Protein AF-A0AAW9ADD5-F1 (afdb_monomer_lite)

Foldseek 3Di:
DDDDDDPPPVVVVVVVVVVVVVVVVVVVVVVVVVVVVVVVVVLVVQQVLLVVLLVVVVVLVLVCLLPDFPDQDCPDPRPCSPFDAAAQDWDADPQSFIKGKHQQLLFQELALLGDLLLQLLLVCVQVVDSVLSVVLSVQSNVVQVQDPPPPPDDRRGHQDPALVSQLVSCVVSVGDSVLSVSYDSDDDQAHANLRHHLSSLCSNADNQLSVQQVVCVVVVNRDLVVNCVSGVDHDDRHYDHGGQQWIWMKTWDGGPNHIDIFTFTKHAQSPDPPDRIDTPGHRD

Radius of gyration: 30.26 Å; chains: 1; bounding box: 108×46×77 Å

pLDDT: mean 87.61, std 13.2, range [36.88, 97.69]

Secondary structure (DSSP, 8-state):
---------HHHHHHHHHHHHHHHHHHHHHHHHHHHHHHHHHHHHHHHHHHHHHHHHHHHHHHHHHHS-SS--TT-SSHHHHH--SBS--EEETTTEEEEEEEGGGSEE-GGG--HHHHHHHHHHHHS-HHHHHHHHHHHHHHTT----TT-S-------SSHHHHHHHHHHTT--GGGGGGEESS--SSB-GGG--HHHHHHHS-HHHHHHHHHHHHTT---HHHHHHHH----BTTB-SS--SEEEEEEEEEETTEEEEEEEEEEE-TT-SS-SEEE-----

Sequence (284 aa):
MNFFYTKQSGVALLQVLLMSAVISVLALQMSYSAKDKVSIAQVIQDKVMAEVAIRTMESELLFALSTARWAKDEQHENKLAQIWNFYGSPFEYEDIGTITIQDNSGLISVFNGGDRSTVERAFERLLGSKHQARVARNALIDTQGFQSSTNGAGISGQFFQSRQEMLRALKELGIPSSKAEVFTRIPYSAYLPLQAPDESLKLWLPERQAKAVIESRQNGELTPQQFTQLTGLRKSDYMLFYPSGRFIITLKKQIGDARVQRKMFINVSPTNKSQPIWSFGVEG

Structure (mmCIF, N/CA/C/O backbone):
data_AF-A0AAW9ADD5-F1
#
_entry.id   AF-A0AAW9ADD5-F1
#
loop_
_atom_site.group_PDB
_atom_site.id
_atom_site.type_symbol
_atom_site.label_atom_id
_atom_site.label_alt_id
_atom_site.label_comp_id
_atom_site.label_asym_id
_atom_site.label_entity_id
_atom_site.label_seq_id
_atom_site.pdbx_PDB_ins_code
_atom_site.Cartn_x
_atom_site.Cartn_y
_atom_site.Cartn_z
_atom_site.occupancy
_atom_site.B_iso_or_equiv
_atom_site.auth_seq_id
_atom_site.auth_comp_id
_atom_site.auth_asym_id
_atom_site.auth_atom_id
_atom_site.pdbx_PDB_model_num
ATOM 1 N N . MET A 1 1 ? -86.020 16.236 50.149 1.00 37.22 1 MET A N 1
ATOM 2 C CA . MET A 1 1 ? -85.686 16.634 48.764 1.00 37.22 1 MET A CA 1
ATOM 3 C C . MET A 1 1 ? -84.502 15.768 48.350 1.00 37.22 1 MET A C 1
ATOM 5 O O . MET A 1 1 ? -83.398 16.005 48.816 1.00 37.22 1 MET A O 1
ATOM 9 N N . ASN A 1 2 ? -84.767 14.656 47.658 1.00 36.88 2 ASN A N 1
ATOM 10 C CA . ASN A 1 2 ? -83.770 13.612 47.399 1.00 36.88 2 ASN A CA 1
ATOM 11 C C . ASN A 1 2 ? -82.922 13.975 46.175 1.00 36.88 2 ASN A C 1
ATOM 13 O O . ASN A 1 2 ? -83.456 14.148 45.082 1.00 36.88 2 ASN A O 1
ATOM 17 N N . PHE A 1 3 ? -81.607 14.076 46.373 1.00 45.09 3 PHE A N 1
ATOM 18 C CA . PHE A 1 3 ? -80.619 14.195 45.305 1.00 45.09 3 PHE A CA 1
ATOM 19 C C . PHE A 1 3 ? -80.455 12.833 44.619 1.00 45.09 3 PHE A C 1
ATOM 21 O O . PHE A 1 3 ? -79.994 11.868 45.230 1.00 45.09 3 PHE A O 1
ATOM 28 N N . PHE A 1 4 ? -80.833 12.749 43.345 1.00 45.22 4 PHE A N 1
ATOM 29 C CA . PHE A 1 4 ? -80.561 11.584 42.510 1.00 45.22 4 PHE A CA 1
ATOM 30 C C . PHE A 1 4 ? -79.070 11.560 42.139 1.00 45.22 4 PHE A C 1
ATOM 32 O O . PHE A 1 4 ? -78.610 12.361 41.332 1.00 45.22 4 PHE A O 1
ATOM 39 N N . TYR A 1 5 ? -78.311 10.631 42.723 1.00 55.06 5 TYR A N 1
ATOM 40 C CA . TYR A 1 5 ? -76.960 10.292 42.270 1.00 55.06 5 TYR A CA 1
ATOM 41 C C . TYR A 1 5 ? -77.051 9.317 41.089 1.00 55.06 5 TYR A C 1
ATOM 43 O O . TYR A 1 5 ? -77.270 8.118 41.264 1.00 55.06 5 TYR A O 1
ATOM 51 N N . THR A 1 6 ? -76.860 9.813 39.869 1.00 55.53 6 THR A N 1
ATOM 52 C CA . THR A 1 6 ? -76.638 8.965 38.692 1.00 55.53 6 THR A CA 1
ATOM 53 C C . THR A 1 6 ? -75.218 8.396 38.736 1.00 55.53 6 THR A C 1
ATOM 55 O O . THR A 1 6 ? -74.246 9.121 38.528 1.00 55.53 6 THR A O 1
ATOM 58 N N . LYS A 1 7 ? -75.074 7.091 39.006 1.00 56.09 7 LYS A N 1
ATOM 59 C CA . LYS A 1 7 ? -73.793 6.366 38.909 1.00 56.09 7 LYS A CA 1
ATOM 60 C C . LYS A 1 7 ? -73.334 6.289 37.447 1.00 56.09 7 LYS A C 1
ATOM 62 O O . LYS A 1 7 ? -73.706 5.377 36.713 1.00 56.09 7 LYS A O 1
ATOM 67 N N . GLN A 1 8 ? -72.477 7.216 37.033 1.00 57.72 8 GLN A N 1
ATOM 68 C CA . GLN A 1 8 ? -71.811 7.211 35.729 1.00 57.72 8 GLN A CA 1
ATOM 69 C C . GLN A 1 8 ? -70.626 6.218 35.752 1.00 57.72 8 GLN A C 1
ATOM 71 O O . GLN A 1 8 ? -69.501 6.580 36.073 1.00 57.72 8 GLN A O 1
ATOM 76 N N . SER A 1 9 ? -70.872 4.930 35.489 1.00 56.75 9 SER A N 1
ATOM 77 C CA . SER A 1 9 ? -69.852 3.862 35.637 1.00 56.75 9 SER A CA 1
ATOM 78 C C . SER A 1 9 ? -69.218 3.394 34.316 1.00 56.75 9 SER A C 1
ATOM 80 O O . SER A 1 9 ? -68.120 2.848 34.333 1.00 56.75 9 SER A O 1
ATOM 82 N N . GLY A 1 10 ? -69.853 3.647 33.163 1.00 59.62 10 GLY A N 1
ATOM 83 C CA . GLY A 1 10 ? -69.348 3.208 31.849 1.00 59.62 10 GLY A CA 1
ATOM 84 C C . GLY A 1 10 ? -68.294 4.130 31.219 1.00 59.62 10 GLY A C 1
ATOM 85 O O . GLY A 1 10 ? -67.312 3.653 30.657 1.00 59.62 10 GLY A O 1
ATOM 86 N N . VAL A 1 11 ? -68.455 5.453 31.354 1.00 74.25 11 VAL A N 1
ATOM 87 C CA . VAL A 1 11 ? -67.517 6.446 30.786 1.00 74.25 11 VAL A CA 1
ATOM 88 C C . VAL A 1 11 ? -66.198 6.471 31.562 1.00 74.25 11 VAL A C 1
ATOM 90 O O . VAL A 1 11 ? -65.131 6.534 30.959 1.00 74.25 11 VAL A O 1
ATOM 93 N N . ALA A 1 12 ? -66.258 6.334 32.891 1.00 78.25 12 ALA A N 1
ATOM 94 C CA . ALA A 1 12 ? -65.075 6.297 33.746 1.00 78.25 12 ALA A CA 1
ATOM 95 C C . ALA A 1 12 ? -64.174 5.085 33.447 1.00 78.25 12 ALA A C 1
ATOM 97 O O . ALA A 1 12 ? -62.956 5.231 33.405 1.00 78.25 12 ALA A O 1
ATOM 98 N N . LEU A 1 13 ? -64.752 3.907 33.175 1.00 80.81 13 LEU A N 1
ATOM 99 C CA . LEU A 1 13 ? -63.985 2.711 32.812 1.00 80.81 13 LEU A CA 1
ATOM 100 C C . LEU A 1 13 ? -63.235 2.902 31.488 1.00 80.81 13 LEU A C 1
ATOM 102 O O . LEU A 1 13 ? -62.043 2.613 31.403 1.00 80.81 13 LEU A O 1
ATOM 106 N N . LEU A 1 14 ? -63.920 3.432 30.471 1.00 81.38 14 LEU A N 1
ATOM 107 C CA . LEU A 1 14 ? -63.315 3.701 29.168 1.00 81.38 14 LEU A CA 1
ATOM 108 C C . LEU A 1 14 ? -62.215 4.766 29.273 1.00 81.38 14 LEU A C 1
ATOM 110 O O . LEU A 1 14 ? -61.152 4.616 28.677 1.00 81.38 14 LEU A O 1
ATOM 114 N N . GLN A 1 15 ? -62.427 5.796 30.092 1.00 83.38 15 GLN A N 1
ATOM 115 C CA . GLN A 1 15 ? -61.441 6.841 30.348 1.00 83.38 15 GLN A CA 1
ATOM 116 C C . GLN A 1 15 ? -60.208 6.317 31.097 1.00 83.38 15 GLN A C 1
ATOM 118 O O . GLN A 1 15 ? -59.090 6.663 30.727 1.00 83.38 15 GLN A O 1
ATOM 123 N N . VAL A 1 16 ? -60.378 5.455 32.103 1.00 90.12 16 VAL A N 1
ATOM 124 C CA . VAL A 1 16 ? -59.254 4.815 32.811 1.00 90.12 16 VAL A CA 1
ATOM 125 C C . VAL A 1 16 ? -58.464 3.906 31.871 1.00 90.12 16 VAL A C 1
ATOM 127 O O . VAL A 1 16 ? -57.236 3.923 31.896 1.00 90.12 16 VAL A O 1
ATOM 130 N N . LEU A 1 17 ? -59.145 3.161 30.998 1.00 90.19 17 LEU A N 1
ATOM 131 C CA . LEU A 1 17 ? -58.493 2.295 30.016 1.00 90.19 17 LEU A CA 1
ATOM 132 C C . LEU A 1 17 ? -57.696 3.107 28.985 1.00 90.19 17 LEU A C 1
ATOM 134 O O . LEU A 1 17 ? -56.565 2.754 28.660 1.00 90.19 17 LEU A O 1
ATOM 138 N N . LEU A 1 18 ? -58.246 4.237 28.534 1.00 90.62 18 LEU A N 1
ATOM 139 C CA . LEU A 1 18 ? -57.575 5.160 27.619 1.00 90.62 18 LEU A CA 1
ATOM 140 C C . LEU A 1 18 ? -56.366 5.831 28.296 1.00 90.62 18 LEU A C 1
ATOM 142 O O . LEU A 1 18 ? -55.285 5.866 27.715 1.00 90.62 18 LEU A O 1
ATOM 146 N N . MET A 1 19 ? -56.499 6.264 29.555 1.00 92.12 19 MET A N 1
ATOM 147 C CA . MET A 1 19 ? -55.376 6.788 30.345 1.00 92.12 19 MET A CA 1
ATOM 148 C C . MET A 1 19 ? -54.282 5.734 30.544 1.00 92.12 19 MET A C 1
ATOM 150 O O . MET A 1 19 ? -53.109 6.035 30.343 1.00 92.12 19 MET A O 1
ATOM 154 N N . SER A 1 20 ? -54.646 4.487 30.860 1.00 93.06 20 SER A N 1
ATOM 155 C CA . SER A 1 20 ? -53.689 3.381 30.971 1.00 93.06 20 SER A CA 1
ATOM 156 C C . SER A 1 20 ? -52.974 3.126 29.647 1.00 93.06 20 SER A C 1
ATOM 158 O O . SER A 1 20 ? -51.758 2.975 29.644 1.00 93.06 20 SER A O 1
ATOM 160 N N . ALA A 1 21 ? -53.698 3.117 28.524 1.00 93.12 21 ALA A N 1
ATOM 161 C CA . ALA A 1 21 ? -53.107 2.923 27.204 1.00 93.12 21 ALA A CA 1
ATOM 162 C C . ALA A 1 21 ? -52.108 4.040 26.861 1.00 93.12 21 ALA A C 1
ATOM 164 O O . ALA A 1 21 ? -50.996 3.756 26.419 1.00 93.12 21 ALA A O 1
ATOM 165 N N . VAL A 1 22 ? -52.460 5.302 27.129 1.00 93.94 22 VAL A N 1
ATOM 166 C CA . VAL A 1 22 ? -51.565 6.452 26.919 1.00 93.94 22 VAL A CA 1
ATOM 167 C C . VAL A 1 22 ? -50.320 6.349 27.802 1.00 93.94 22 VAL A C 1
ATOM 169 O O . VAL A 1 22 ? -49.208 6.505 27.302 1.00 93.94 22 VAL A O 1
ATOM 172 N N . ILE A 1 23 ? -50.477 6.028 29.090 1.00 93.56 23 ILE A N 1
ATOM 173 C CA . ILE A 1 23 ? -49.348 5.849 30.015 1.00 93.56 23 ILE A CA 1
ATOM 174 C C . ILE A 1 23 ? -48.444 4.701 29.550 1.00 93.56 23 ILE A C 1
ATOM 176 O O . ILE A 1 23 ? -47.225 4.852 29.556 1.00 93.56 23 ILE A O 1
ATOM 180 N N . SER A 1 24 ? -49.009 3.578 29.097 1.00 94.19 24 SER A N 1
ATOM 181 C CA . SER A 1 24 ? -48.238 2.451 28.561 1.00 94.19 24 SER A CA 1
ATOM 182 C C . SER A 1 24 ? -47.446 2.829 27.309 1.00 94.19 24 SER A C 1
ATOM 184 O O . SER A 1 24 ? -46.272 2.477 27.209 1.00 94.19 24 SER A O 1
ATOM 186 N N . VAL A 1 25 ? -48.042 3.576 26.373 1.00 94.38 25 VAL A N 1
ATOM 187 C CA . VAL A 1 25 ? -47.339 4.058 25.171 1.00 94.38 25 VAL A CA 1
ATOM 188 C C . VAL A 1 25 ? -46.204 5.013 25.547 1.00 94.38 25 VAL A C 1
ATOM 190 O O . VAL A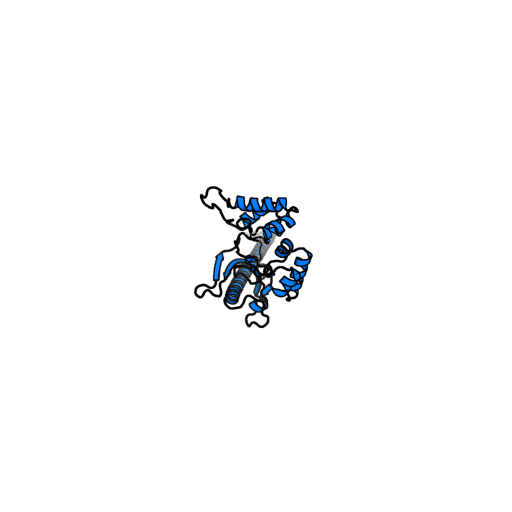 1 25 ? -45.095 4.867 25.035 1.00 94.38 25 VAL A O 1
ATOM 193 N N . LEU A 1 26 ? -46.435 5.936 26.486 1.00 93.94 26 LEU A N 1
ATOM 194 C CA . LEU A 1 26 ? -45.393 6.839 26.985 1.00 93.94 26 LEU A CA 1
ATOM 195 C C . LEU A 1 26 ? -44.262 6.073 27.685 1.00 93.94 26 LEU A C 1
ATOM 197 O O . LEU A 1 26 ? -43.090 6.345 27.430 1.00 93.94 26 LEU A O 1
ATOM 201 N N . ALA A 1 27 ? -44.591 5.079 28.512 1.00 93.19 27 ALA A N 1
ATOM 202 C CA . ALA A 1 27 ? -43.606 4.235 29.186 1.00 93.19 27 ALA A CA 1
ATOM 203 C C . ALA A 1 27 ? -42.759 3.427 28.186 1.00 93.19 27 ALA A C 1
ATOM 205 O O . ALA A 1 27 ? -41.536 3.330 28.341 1.00 93.19 27 ALA A O 1
ATOM 206 N N . LEU A 1 28 ? -43.378 2.896 27.125 1.00 93.31 28 LEU A N 1
ATOM 207 C CA . LEU A 1 28 ? -42.665 2.236 26.031 1.00 93.31 28 LEU A CA 1
ATOM 208 C C . LEU A 1 28 ? -41.736 3.216 25.314 1.00 93.31 28 LEU A C 1
ATOM 210 O O . LEU A 1 28 ? -40.554 2.919 25.158 1.00 93.31 28 LEU A O 1
ATOM 214 N N . GLN A 1 29 ? -42.226 4.399 24.938 1.00 92.38 29 GLN A N 1
ATOM 215 C CA . GLN A 1 29 ? -41.417 5.419 24.268 1.00 92.38 29 GLN A CA 1
ATOM 216 C C . GLN A 1 29 ? -40.211 5.848 25.119 1.00 92.38 29 GLN A C 1
ATOM 218 O O . GLN A 1 29 ? -39.100 5.953 24.600 1.00 92.38 29 GLN A O 1
ATOM 223 N N . MET A 1 30 ? -40.399 6.046 26.427 1.00 90.44 30 MET A N 1
ATOM 224 C CA . MET A 1 30 ? -39.303 6.332 27.359 1.00 90.44 30 MET A CA 1
ATOM 225 C C . MET A 1 30 ? -38.291 5.182 27.419 1.00 90.44 30 MET A C 1
ATOM 227 O O . MET A 1 30 ? -37.086 5.432 27.386 1.00 90.44 30 MET A O 1
ATOM 231 N N . SER A 1 31 ? -38.761 3.932 27.444 1.00 91.62 31 SER A N 1
ATOM 232 C CA . SER A 1 31 ? -37.897 2.743 27.450 1.00 91.62 31 SER A CA 1
ATOM 233 C C . SER A 1 31 ? -37.071 2.621 26.168 1.00 91.62 31 SER A C 1
ATOM 235 O O . SER A 1 31 ? -35.880 2.318 26.233 1.00 91.62 31 SER A O 1
ATOM 237 N N . TYR A 1 32 ? -37.676 2.890 25.007 1.00 91.31 32 TYR A N 1
ATOM 238 C CA . TYR A 1 32 ? -36.966 2.937 23.727 1.00 91.31 32 TYR A CA 1
ATOM 239 C C . TYR A 1 32 ? -35.935 4.068 23.708 1.00 91.31 32 TYR A C 1
ATOM 241 O O . TYR A 1 32 ? -34.763 3.815 23.453 1.00 91.31 32 TYR A O 1
ATOM 249 N N . SER A 1 33 ? -36.328 5.284 24.097 1.00 91.00 33 SER A N 1
ATOM 250 C CA . SER A 1 33 ? -35.418 6.435 24.153 1.00 91.00 33 SER A CA 1
ATOM 251 C C . SER A 1 33 ? -34.224 6.200 25.088 1.00 91.00 33 SER A C 1
ATOM 253 O O . SER A 1 33 ? -33.103 6.595 24.774 1.00 91.00 33 SER A O 1
ATOM 255 N N . ALA A 1 34 ? -34.434 5.537 26.230 1.00 89.31 34 ALA A N 1
ATOM 256 C CA . ALA A 1 34 ? -33.358 5.176 27.146 1.00 89.31 34 ALA A CA 1
ATOM 257 C C . ALA A 1 34 ? -32.383 4.168 26.518 1.00 89.31 34 ALA A C 1
ATOM 259 O O . ALA A 1 34 ? -31.172 4.369 26.593 1.00 89.31 34 ALA A O 1
ATOM 260 N N . LYS A 1 35 ? -32.897 3.122 25.855 1.00 91.88 35 LYS A N 1
ATOM 261 C CA . LYS A 1 35 ? -32.071 2.137 25.139 1.00 91.88 35 LYS A CA 1
ATOM 262 C C . LYS A 1 35 ? -31.257 2.782 24.019 1.00 91.88 35 LYS A C 1
ATOM 264 O O . LYS A 1 35 ? -30.060 2.526 23.932 1.00 91.88 35 LYS A O 1
ATOM 269 N N . ASP A 1 36 ? -31.869 3.663 23.233 1.00 91.44 36 ASP A N 1
ATOM 270 C CA . ASP A 1 36 ? -31.186 4.379 22.152 1.00 91.44 36 ASP A CA 1
ATOM 271 C C . ASP A 1 36 ? -30.058 5.260 22.694 1.00 91.44 36 ASP A C 1
ATOM 273 O O . ASP A 1 36 ? -28.940 5.228 22.184 1.00 91.44 36 ASP A O 1
ATOM 277 N N . LYS A 1 37 ? -30.309 6.005 23.779 1.00 91.12 37 LYS A N 1
ATOM 278 C CA . LYS A 1 37 ? -29.278 6.832 24.426 1.00 91.12 37 LYS A CA 1
ATOM 279 C C . LYS A 1 37 ? -28.108 5.995 24.942 1.00 91.12 37 LYS A C 1
ATOM 281 O O . LYS A 1 37 ? -26.963 6.402 24.765 1.00 91.12 37 LYS A O 1
ATOM 286 N N . VAL A 1 38 ? -28.381 4.836 25.544 1.00 93.19 38 VAL A N 1
ATOM 287 C CA . VAL A 1 38 ? -27.336 3.899 25.992 1.00 93.19 38 VAL A CA 1
ATOM 288 C C . VAL A 1 38 ? -26.548 3.358 24.799 1.00 93.19 38 VAL A C 1
ATOM 290 O O . VAL A 1 38 ? -25.322 3.349 24.837 1.00 93.19 38 VAL A O 1
ATOM 293 N N . SER A 1 39 ? -27.225 2.981 23.713 1.00 91.62 39 SER A N 1
ATOM 294 C CA . SER A 1 39 ? -26.570 2.505 22.492 1.00 91.62 39 SER A CA 1
ATOM 295 C C . SER A 1 39 ? -25.669 3.573 21.867 1.00 91.62 39 SER A C 1
ATOM 297 O O . SER A 1 39 ? -24.542 3.275 21.485 1.00 91.62 39 SER A O 1
ATOM 299 N N . ILE A 1 40 ? -26.134 4.822 21.778 1.00 91.50 40 ILE A N 1
ATOM 300 C CA . ILE A 1 40 ? -25.341 5.940 21.248 1.00 91.50 40 ILE A CA 1
ATOM 301 C C . ILE A 1 40 ? -24.116 6.189 22.133 1.00 91.50 40 ILE A C 1
ATOM 303 O O . ILE A 1 40 ? -23.011 6.349 21.617 1.00 91.50 40 ILE A O 1
ATOM 307 N N . ALA A 1 41 ? -24.292 6.189 23.458 1.00 92.75 41 ALA A N 1
ATOM 308 C CA . ALA A 1 41 ? -23.186 6.337 24.398 1.00 92.75 41 ALA A CA 1
ATOM 309 C C . ALA A 1 41 ? -22.145 5.216 24.235 1.00 92.75 41 ALA A C 1
ATOM 311 O O . ALA A 1 41 ? -20.951 5.509 24.215 1.00 92.75 41 ALA A O 1
ATOM 312 N N . GLN A 1 42 ? -22.582 3.968 24.034 1.00 93.69 42 GLN A N 1
ATOM 313 C CA . GLN A 1 42 ? -21.684 2.840 23.779 1.00 93.69 42 GLN A CA 1
ATOM 314 C C . GLN A 1 42 ? -20.895 3.021 22.478 1.00 93.69 42 GLN A C 1
ATOM 316 O O . GLN A 1 42 ? -19.680 2.877 22.483 1.00 93.69 42 GLN A O 1
ATOM 321 N N . VAL A 1 43 ? -21.548 3.421 21.382 1.00 94.38 43 VAL A N 1
ATOM 322 C CA . VAL A 1 43 ? -20.867 3.659 20.096 1.00 94.38 43 VAL A CA 1
ATOM 323 C C . VAL A 1 43 ? -19.831 4.782 20.204 1.00 94.38 43 VAL A C 1
ATOM 325 O O . VAL A 1 43 ? -18.745 4.683 19.631 1.00 94.38 43 VAL A O 1
ATOM 328 N N . ILE A 1 44 ? -20.138 5.853 20.944 1.00 94.69 44 ILE A N 1
ATOM 329 C CA . ILE A 1 44 ? -19.181 6.940 21.198 1.00 94.69 44 ILE A CA 1
ATOM 330 C C . ILE A 1 44 ? -17.997 6.419 22.017 1.00 94.69 44 ILE A C 1
ATOM 332 O O . ILE A 1 44 ? -16.852 6.695 21.658 1.00 94.69 44 ILE A O 1
ATOM 336 N N . GLN A 1 45 ? -18.260 5.648 23.074 1.00 96.12 45 GLN A N 1
ATOM 337 C CA . GLN A 1 45 ? -17.219 5.045 23.900 1.00 96.12 45 GLN A CA 1
ATOM 338 C C . GLN A 1 45 ? -16.311 4.130 23.067 1.00 96.12 45 GLN A C 1
ATOM 340 O O . GLN A 1 45 ? -15.092 4.286 23.100 1.00 96.12 45 GLN A O 1
ATOM 345 N N . ASP A 1 46 ? -16.891 3.234 22.269 1.00 96.00 46 ASP A N 1
ATOM 346 C CA . ASP A 1 46 ? -16.163 2.309 21.397 1.00 96.00 46 ASP A CA 1
ATOM 347 C C . ASP A 1 46 ? -15.292 3.059 20.383 1.00 96.00 46 ASP A C 1
ATOM 349 O O . ASP A 1 46 ? -14.125 2.715 20.177 1.00 96.00 46 ASP A O 1
ATOM 353 N N . LYS A 1 47 ? -15.823 4.136 19.790 1.00 95.62 47 LYS A N 1
ATOM 354 C CA . LYS A 1 47 ? -15.076 4.993 18.863 1.00 95.62 47 LYS A CA 1
ATOM 355 C C . LYS A 1 47 ? -13.887 5.666 19.545 1.00 95.62 47 LYS A C 1
ATOM 357 O O . LYS A 1 47 ? -12.786 5.626 18.999 1.00 95.62 47 LYS A O 1
ATOM 362 N N . VAL A 1 48 ? -14.086 6.264 20.721 1.00 96.25 48 VAL A N 1
ATOM 363 C CA . VAL A 1 48 ? -13.004 6.915 21.478 1.00 96.25 48 VAL A CA 1
ATOM 364 C C . VAL A 1 48 ? -11.926 5.896 21.844 1.00 96.25 48 VAL A C 1
ATOM 366 O O . VAL A 1 48 ? -10.742 6.157 21.642 1.00 96.25 48 VAL A O 1
ATOM 369 N N . MET A 1 49 ? -12.317 4.705 22.302 1.00 96.38 49 MET A N 1
ATOM 370 C CA . MET A 1 49 ? -11.376 3.627 22.614 1.00 96.38 49 MET A CA 1
ATOM 371 C C . MET A 1 49 ? -10.587 3.172 21.377 1.00 96.38 49 MET A C 1
ATOM 373 O O . MET A 1 49 ? -9.375 2.971 21.460 1.00 96.38 49 MET A O 1
ATOM 377 N N . ALA A 1 50 ? -11.237 3.059 20.215 1.00 95.88 50 ALA A N 1
ATOM 378 C CA . ALA A 1 50 ? -10.574 2.690 18.966 1.00 95.88 50 ALA A CA 1
ATOM 379 C C . ALA A 1 50 ? -9.605 3.785 18.477 1.00 95.88 50 ALA A C 1
ATOM 381 O O . ALA A 1 50 ? -8.527 3.473 17.969 1.00 95.88 50 ALA A O 1
ATOM 382 N N . GLU A 1 51 ? -9.943 5.065 18.664 1.00 95.69 51 GLU A N 1
ATOM 383 C CA . GLU A 1 51 ? -9.053 6.194 18.360 1.00 95.69 51 GLU A CA 1
ATOM 384 C C . GLU A 1 51 ? -7.826 6.233 19.279 1.00 95.69 51 GLU A C 1
ATOM 386 O O . GLU A 1 51 ? -6.711 6.457 18.799 1.00 95.69 51 GLU A O 1
ATOM 391 N N . VAL A 1 52 ? -8.005 5.981 20.580 1.00 95.88 52 VAL A N 1
ATOM 392 C CA . VAL A 1 52 ? -6.892 5.862 21.536 1.00 95.88 52 VAL A CA 1
ATOM 393 C C . VAL A 1 52 ? -5.972 4.713 21.128 1.00 95.88 52 VAL A C 1
ATOM 395 O O . VAL A 1 52 ? -4.768 4.923 21.011 1.00 95.88 52 VAL A O 1
ATOM 398 N N . ALA A 1 53 ? -6.529 3.540 20.809 1.00 95.69 53 ALA A N 1
ATOM 399 C CA . ALA A 1 53 ? -5.754 2.390 20.350 1.00 95.69 53 ALA A CA 1
ATOM 400 C C . ALA A 1 53 ? -4.928 2.707 19.091 1.00 95.69 53 ALA A C 1
ATOM 402 O O . ALA A 1 53 ? -3.747 2.376 19.032 1.00 95.69 53 ALA A O 1
ATOM 403 N N . ILE A 1 54 ? -5.498 3.412 18.107 1.00 95.69 54 ILE A N 1
ATOM 404 C CA . ILE A 1 54 ? -4.748 3.844 16.916 1.00 95.69 54 ILE A CA 1
ATOM 405 C C . ILE A 1 54 ? -3.616 4.805 17.263 1.00 95.69 54 ILE A C 1
ATOM 407 O O . ILE A 1 54 ? -2.532 4.672 16.698 1.00 95.69 54 ILE A O 1
ATOM 411 N N . ARG A 1 55 ? -3.830 5.759 18.176 1.00 95.31 55 ARG A N 1
ATOM 412 C CA . ARG A 1 55 ? -2.764 6.678 18.607 1.00 95.31 55 ARG A CA 1
ATOM 413 C C . ARG A 1 55 ? -1.636 5.939 19.323 1.00 95.31 55 ARG A C 1
ATOM 415 O O . ARG A 1 55 ? -0.472 6.274 19.104 1.00 95.31 55 ARG A O 1
ATOM 422 N N . THR A 1 56 ? -1.966 4.933 20.128 1.00 94.94 56 THR A N 1
ATOM 423 C CA . THR A 1 56 ? -0.979 4.053 20.763 1.00 94.94 56 THR A CA 1
ATOM 424 C C . THR A 1 56 ? -0.186 3.282 19.708 1.00 94.94 56 THR A C 1
ATOM 426 O O . THR A 1 56 ? 1.035 3.413 19.673 1.00 94.94 56 THR A O 1
ATOM 429 N N . MET A 1 57 ? -0.863 2.596 18.772 1.00 94.94 57 MET A N 1
ATOM 430 C CA . MET A 1 57 ? -0.200 1.885 17.664 1.00 94.94 57 MET A CA 1
ATOM 431 C C . MET A 1 57 ? 0.710 2.799 16.849 1.00 94.94 57 MET A C 1
ATOM 433 O O . MET A 1 57 ? 1.822 2.419 16.506 1.00 94.94 57 MET A O 1
ATOM 437 N N . GLU A 1 58 ? 0.248 4.007 16.529 1.00 94.81 58 GLU A N 1
ATOM 438 C CA . GLU A 1 58 ? 1.035 4.996 15.796 1.00 94.81 58 GLU A CA 1
ATOM 439 C C . GLU A 1 58 ? 2.303 5.375 16.555 1.00 94.81 58 GLU A C 1
ATOM 441 O O . GLU A 1 58 ? 3.387 5.357 15.982 1.00 94.81 58 GLU A O 1
ATOM 446 N N . SER A 1 59 ? 2.177 5.691 17.842 1.00 93.62 59 SER A N 1
ATOM 447 C CA . SER A 1 59 ? 3.301 6.139 18.667 1.00 93.62 59 SER A CA 1
ATOM 448 C C . SER A 1 59 ? 4.359 5.044 18.801 1.00 93.62 59 SER A C 1
ATOM 450 O O . SER A 1 59 ? 5.548 5.300 18.610 1.00 93.62 59 SER A O 1
ATOM 452 N N . GLU A 1 60 ? 3.925 3.810 19.053 1.00 93.75 60 GLU A N 1
ATOM 453 C CA . GLU A 1 60 ? 4.811 2.653 19.181 1.00 93.75 60 GLU A CA 1
ATOM 454 C C . GLU A 1 60 ? 5.461 2.276 17.849 1.00 93.75 60 GLU A C 1
ATOM 456 O O . GLU A 1 60 ? 6.664 2.011 17.803 1.00 93.75 60 GLU A O 1
ATOM 461 N N . LEU A 1 61 ? 4.711 2.338 16.745 1.00 94.69 61 LEU A N 1
ATOM 462 C CA . LEU A 1 61 ? 5.249 2.099 15.410 1.00 94.69 61 LEU A CA 1
ATOM 463 C C . LEU A 1 61 ? 6.292 3.141 15.013 1.00 94.69 61 LEU A C 1
ATOM 465 O O . LEU A 1 61 ? 7.357 2.784 14.516 1.00 94.69 61 LEU A O 1
ATOM 469 N N . LEU A 1 62 ? 6.015 4.424 15.236 1.00 92.25 62 LEU A N 1
ATOM 470 C CA . LEU A 1 62 ? 6.957 5.499 14.931 1.00 92.25 62 LEU A CA 1
ATOM 471 C C . LEU A 1 62 ? 8.229 5.396 15.784 1.00 92.25 62 LEU A C 1
ATOM 473 O O . LEU A 1 62 ? 9.334 5.602 15.272 1.00 92.25 62 LEU A O 1
ATOM 477 N N . PHE A 1 63 ? 8.090 5.019 17.056 1.00 90.69 63 PHE A N 1
ATOM 478 C CA . PHE A 1 63 ? 9.227 4.731 17.922 1.00 90.69 63 PHE A CA 1
ATOM 479 C C . PHE A 1 63 ? 10.048 3.544 17.399 1.00 90.69 63 PHE A C 1
ATOM 481 O O . PHE A 1 63 ? 11.262 3.672 17.228 1.00 90.69 63 PHE A O 1
ATOM 488 N N . ALA A 1 64 ? 9.401 2.423 17.067 1.00 92.00 64 ALA A N 1
ATOM 489 C CA . ALA A 1 64 ? 10.054 1.237 16.512 1.00 92.00 64 ALA A CA 1
ATOM 490 C C . ALA A 1 64 ? 10.789 1.543 15.197 1.00 92.00 64 ALA A C 1
ATOM 492 O O . ALA A 1 64 ? 11.954 1.190 15.041 1.00 92.00 64 ALA A O 1
ATOM 493 N N . LEU A 1 65 ? 10.155 2.272 14.274 1.00 91.62 65 LEU A N 1
ATOM 494 C CA . LEU A 1 65 ? 10.760 2.680 13.000 1.00 91.62 65 LEU A CA 1
ATOM 495 C C . LEU A 1 65 ? 11.984 3.586 13.175 1.00 91.62 65 LEU A C 1
ATOM 497 O O . LEU A 1 65 ? 12.846 3.613 12.299 1.00 91.62 65 LEU A O 1
ATOM 501 N N . SER A 1 66 ? 12.061 4.328 14.280 1.00 88.31 66 SER A N 1
ATOM 502 C CA . SER A 1 66 ? 13.175 5.239 14.563 1.00 88.31 66 SER A CA 1
ATOM 503 C C . SER A 1 66 ? 14.329 4.571 15.310 1.00 88.31 66 SER A C 1
ATOM 505 O O . SER A 1 66 ? 15.440 5.096 15.294 1.00 88.31 66 SER A O 1
ATOM 507 N N . THR A 1 67 ? 14.076 3.447 15.984 1.00 86.62 67 THR A N 1
ATOM 508 C CA . THR A 1 67 ? 15.030 2.817 16.914 1.00 86.62 67 THR A CA 1
ATOM 509 C C . THR A 1 67 ? 15.518 1.449 16.453 1.00 86.62 67 THR A C 1
ATOM 511 O O . THR A 1 67 ? 16.670 1.104 16.705 1.00 86.62 67 THR A O 1
ATOM 514 N N . ALA A 1 68 ? 14.679 0.684 15.755 1.00 87.69 68 ALA A N 1
ATOM 515 C CA . ALA A 1 68 ? 15.005 -0.648 15.270 1.00 87.69 68 ALA A CA 1
ATOM 516 C C . ALA A 1 68 ? 15.470 -0.626 13.807 1.00 87.69 68 ALA A C 1
ATOM 518 O O . ALA A 1 68 ? 15.106 0.237 13.002 1.00 87.69 68 ALA A O 1
ATOM 519 N N . ARG A 1 69 ? 16.269 -1.627 13.435 1.00 85.88 69 ARG A N 1
ATOM 520 C CA . ARG A 1 69 ? 16.695 -1.840 12.048 1.00 85.88 69 ARG A CA 1
ATOM 521 C C . ARG A 1 69 ? 15.519 -2.343 11.215 1.00 85.88 69 ARG A C 1
ATOM 523 O O . ARG A 1 69 ? 14.904 -3.322 11.598 1.00 85.88 69 ARG A O 1
ATOM 530 N N . TRP A 1 70 ? 15.287 -1.777 10.028 1.00 88.56 70 TRP A N 1
ATOM 531 C CA . TRP A 1 70 ? 14.203 -2.171 9.106 1.00 88.56 70 TRP A CA 1
ATOM 532 C C . TRP A 1 70 ? 14.441 -3.507 8.384 1.00 88.56 70 TRP A C 1
ATOM 534 O O . TRP A 1 70 ? 14.514 -3.592 7.157 1.00 88.56 70 TRP A O 1
ATOM 544 N N . ALA A 1 71 ? 14.598 -4.564 9.162 1.00 83.88 71 ALA A N 1
ATOM 545 C CA . ALA A 1 71 ? 14.588 -5.948 8.737 1.00 83.88 71 ALA A CA 1
ATOM 546 C C . ALA A 1 71 ? 13.757 -6.727 9.761 1.00 83.88 71 ALA A C 1
ATOM 548 O O . ALA A 1 71 ? 13.684 -6.328 10.924 1.00 83.88 71 ALA A O 1
ATOM 549 N N . LYS A 1 72 ? 13.110 -7.812 9.332 1.00 81.00 72 LYS A N 1
ATOM 550 C CA . LYS A 1 72 ? 12.459 -8.716 10.280 1.00 81.00 72 LYS A CA 1
ATOM 551 C C . LYS A 1 72 ? 13.550 -9.347 11.143 1.00 81.00 72 LYS A C 1
ATOM 553 O O . LYS A 1 72 ? 14.489 -9.927 10.599 1.00 81.00 72 LYS A O 1
ATOM 558 N N . ASP A 1 73 ? 13.420 -9.209 12.453 1.00 83.44 73 ASP A N 1
ATOM 559 C CA . ASP A 1 73 ? 14.337 -9.794 13.424 1.00 83.44 73 ASP A CA 1
ATOM 560 C C . ASP A 1 73 ? 13.523 -10.424 14.552 1.00 83.44 73 ASP A C 1
ATOM 562 O O . ASP A 1 73 ? 13.013 -9.739 15.436 1.00 83.44 73 ASP A O 1
ATOM 566 N N . GLU A 1 74 ? 13.374 -11.746 14.486 1.00 80.56 74 GLU A N 1
ATOM 567 C CA . GLU A 1 74 ? 12.556 -12.527 15.419 1.00 80.56 74 GLU A CA 1
ATOM 568 C C . GLU A 1 74 ? 13.097 -12.499 16.854 1.00 80.56 74 GLU A C 1
ATOM 570 O O . GLU A 1 74 ? 12.353 -12.788 17.787 1.00 80.56 74 GLU A O 1
ATOM 575 N N . GLN A 1 75 ? 14.367 -12.127 17.047 1.00 80.00 75 GLN A N 1
ATOM 576 C CA . GLN A 1 75 ? 15.010 -12.061 18.360 1.00 80.00 75 GLN A CA 1
ATOM 577 C C . GLN A 1 75 ? 15.070 -10.639 18.930 1.00 80.00 75 GLN A C 1
ATOM 579 O O . GLN A 1 75 ? 15.585 -10.439 20.030 1.00 80.00 75 GLN A O 1
ATOM 584 N N . HIS A 1 76 ? 14.545 -9.640 18.218 1.00 86.06 76 HIS A N 1
ATOM 585 C CA . HIS A 1 76 ? 14.585 -8.257 18.678 1.00 86.06 76 HIS A CA 1
ATOM 586 C C . HIS A 1 76 ? 13.682 -8.050 19.901 1.00 86.06 76 HIS A C 1
ATOM 588 O O . HIS A 1 76 ? 12.555 -8.529 19.933 1.00 86.06 76 HIS A O 1
ATOM 594 N N . GLU A 1 77 ? 14.110 -7.245 20.876 1.00 84.62 77 GLU A N 1
ATOM 595 C CA . GLU A 1 77 ? 13.290 -6.908 22.057 1.00 84.62 77 GLU A CA 1
ATOM 596 C C . GLU A 1 77 ? 11.953 -6.215 21.715 1.00 84.62 77 GLU A C 1
ATOM 598 O O . GLU A 1 77 ? 10.992 -6.292 22.478 1.00 84.62 77 GLU A O 1
ATOM 603 N N . ASN A 1 78 ? 11.871 -5.537 20.564 1.00 86.06 78 ASN A N 1
ATOM 604 C CA . ASN A 1 78 ? 10.674 -4.828 20.135 1.00 86.06 78 ASN A CA 1
ATOM 605 C C . ASN A 1 78 ? 9.788 -5.764 19.303 1.00 86.06 78 ASN A C 1
ATOM 607 O O . ASN A 1 78 ? 10.156 -6.148 18.193 1.00 86.06 78 ASN A O 1
ATOM 611 N N . LYS A 1 79 ? 8.591 -6.072 19.813 1.00 89.31 79 LYS A N 1
ATOM 612 C CA . LYS A 1 79 ? 7.617 -6.969 19.171 1.00 89.31 79 LYS A CA 1
ATOM 613 C C . LYS A 1 79 ? 7.255 -6.557 17.743 1.00 89.31 79 LYS A C 1
ATOM 615 O O . LYS A 1 79 ? 7.090 -7.422 16.890 1.00 89.31 79 LYS A O 1
ATOM 620 N N . LEU A 1 80 ? 7.189 -5.256 17.444 1.00 91.25 80 LEU A N 1
ATOM 621 C CA . LEU A 1 80 ? 6.918 -4.784 16.082 1.00 91.25 80 LEU A CA 1
ATOM 622 C C . LEU A 1 80 ? 8.032 -5.183 15.110 1.00 91.25 80 LEU A C 1
ATOM 624 O O . LEU A 1 80 ? 7.740 -5.597 13.989 1.00 91.25 80 LEU A O 1
ATOM 628 N N . ALA A 1 81 ? 9.294 -5.124 15.542 1.00 90.75 81 ALA A N 1
ATOM 629 C CA . ALA A 1 81 ? 10.436 -5.486 14.704 1.00 90.75 81 ALA A CA 1
ATOM 630 C C . ALA A 1 81 ? 10.491 -6.991 14.374 1.00 90.75 81 ALA A C 1
ATOM 632 O O . ALA A 1 81 ? 11.058 -7.387 13.350 1.00 90.75 81 ALA A O 1
ATOM 633 N N . GLN A 1 82 ? 9.848 -7.821 15.199 1.00 90.69 82 GLN A N 1
ATOM 634 C CA . GLN A 1 82 ? 9.736 -9.263 14.980 1.00 90.69 82 GLN A CA 1
ATOM 635 C C . GLN A 1 82 ? 8.735 -9.619 13.873 1.00 90.69 82 GLN A C 1
ATOM 637 O O . GLN A 1 82 ? 8.898 -10.641 13.209 1.00 90.69 82 GLN A O 1
ATOM 642 N N . ILE A 1 83 ? 7.699 -8.798 13.662 1.00 91.69 83 ILE A N 1
ATOM 643 C CA . ILE A 1 83 ? 6.546 -9.155 12.813 1.00 91.69 83 ILE A CA 1
ATOM 644 C C . ILE A 1 83 ? 6.357 -8.252 11.594 1.00 91.69 83 ILE A C 1
ATOM 646 O O . ILE A 1 83 ? 5.668 -8.638 10.648 1.00 91.69 83 ILE A O 1
ATOM 650 N N . TRP A 1 84 ? 6.934 -7.050 11.601 1.00 93.69 84 TRP A N 1
ATOM 651 C CA . TRP A 1 84 ? 6.687 -6.078 10.547 1.00 93.69 84 TRP A CA 1
ATOM 652 C C . TRP A 1 84 ? 7.178 -6.542 9.176 1.00 93.69 84 TRP A C 1
ATOM 654 O O . TRP A 1 84 ? 8.105 -7.339 9.011 1.00 93.69 84 TRP A O 1
ATOM 664 N N . ASN A 1 85 ? 6.554 -5.976 8.156 1.00 94.75 85 ASN A N 1
ATOM 665 C CA . ASN A 1 85 ? 7.007 -6.069 6.786 1.00 94.75 85 ASN A CA 1
ATOM 666 C C . ASN A 1 85 ? 6.760 -4.737 6.079 1.00 94.75 85 ASN A C 1
ATOM 668 O O . ASN A 1 85 ? 5.939 -3.951 6.532 1.00 94.75 85 ASN A O 1
ATOM 672 N N . PHE A 1 86 ? 7.460 -4.494 4.971 1.00 95.62 86 PHE A N 1
ATOM 673 C CA . PHE A 1 86 ? 7.416 -3.216 4.248 1.00 95.62 86 PHE A CA 1
ATOM 674 C C . PHE A 1 86 ? 6.832 -3.347 2.832 1.00 95.62 86 PHE A C 1
ATOM 676 O O . PHE A 1 86 ? 7.025 -2.460 2.004 1.00 95.62 86 PHE A O 1
ATOM 683 N N . TYR A 1 87 ? 6.151 -4.458 2.536 1.00 95.38 87 TYR A N 1
ATOM 684 C CA . TYR A 1 87 ? 5.607 -4.775 1.208 1.00 95.38 87 TYR A CA 1
ATOM 685 C C . TYR A 1 87 ? 4.076 -4.738 1.147 1.00 95.38 87 TYR A C 1
ATOM 687 O O . TYR A 1 87 ? 3.477 -5.304 0.234 1.00 95.38 87 TYR A O 1
ATOM 695 N N . GLY A 1 88 ? 3.443 -4.083 2.124 1.00 94.69 88 GLY A N 1
ATOM 696 C CA . GLY A 1 88 ? 2.003 -3.849 2.126 1.00 94.69 88 GLY A CA 1
ATOM 697 C C . GLY A 1 88 ? 1.161 -5.028 2.607 1.00 94.69 88 GLY A C 1
ATOM 698 O O . GLY A 1 88 ? -0.058 -4.975 2.460 1.00 94.69 88 GLY A O 1
ATOM 699 N N . SER A 1 89 ? 1.760 -6.068 3.202 1.00 94.94 89 SER A N 1
ATOM 700 C CA . SER A 1 89 ? 0.977 -7.132 3.839 1.00 94.94 89 SER A CA 1
ATOM 701 C C . SER A 1 89 ? 0.535 -6.705 5.238 1.00 94.94 89 SER A C 1
ATOM 703 O O . SER A 1 89 ? 1.377 -6.256 6.025 1.00 94.94 89 SER A O 1
ATOM 705 N N . PRO A 1 90 ? -0.756 -6.848 5.585 1.00 96.19 90 PRO A N 1
ATOM 706 C CA . PRO A 1 90 ? -1.226 -6.559 6.930 1.00 96.19 90 PRO A CA 1
ATOM 707 C C . PRO A 1 90 ? -0.621 -7.538 7.942 1.00 96.19 90 PRO A C 1
ATOM 709 O O . PRO A 1 90 ? -0.398 -8.709 7.631 1.00 96.19 90 PRO A O 1
ATOM 712 N N . PHE A 1 91 ? -0.372 -7.049 9.152 1.00 95.44 91 PHE A N 1
ATOM 713 C CA . PHE A 1 91 ? 0.001 -7.851 10.313 1.00 95.44 91 PHE A CA 1
ATOM 714 C C . PHE A 1 91 ? -0.729 -7.328 11.555 1.00 95.44 91 PHE A C 1
ATOM 716 O O . PHE A 1 91 ? -0.986 -6.127 11.674 1.00 95.44 91 PHE A O 1
ATOM 723 N N . GLU A 1 92 ? -1.089 -8.234 12.459 1.00 95.06 92 GLU A N 1
ATOM 724 C CA . GLU 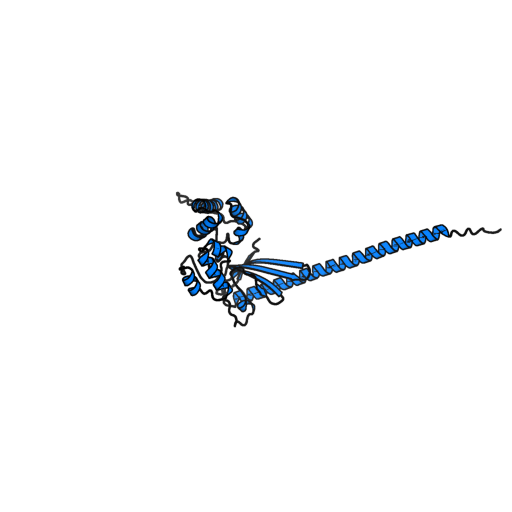A 1 92 ? -1.745 -7.886 13.721 1.00 95.06 92 GLU A CA 1
ATOM 725 C C . GLU A 1 92 ? -0.704 -7.492 14.764 1.00 95.06 92 GLU A C 1
ATOM 727 O O . GLU A 1 92 ? 0.302 -8.181 14.939 1.00 95.06 92 GLU A O 1
ATOM 732 N N . TYR A 1 93 ? -0.951 -6.383 15.456 1.00 93.12 93 TYR A N 1
ATOM 733 C CA . TYR A 1 93 ? -0.135 -5.939 16.571 1.00 93.12 93 TYR A CA 1
ATOM 734 C C . TYR A 1 93 ? -0.868 -6.177 17.887 1.00 93.12 93 TYR A C 1
ATOM 736 O O . TYR A 1 93 ? -1.696 -5.367 18.319 1.00 93.12 93 TYR A O 1
ATOM 744 N N . GLU A 1 94 ? -0.546 -7.321 18.496 1.00 87.81 94 GLU A N 1
ATOM 745 C CA . GLU A 1 94 ? -1.189 -7.819 19.714 1.00 87.81 94 GLU A CA 1
ATOM 746 C C . GLU A 1 94 ? -2.724 -7.764 19.593 1.00 87.81 94 GLU A C 1
ATOM 748 O O . GLU A 1 94 ? -3.278 -8.034 18.529 1.00 87.81 94 GLU A O 1
ATOM 753 N N . ASP A 1 95 ? -3.411 -7.363 20.661 1.00 85.69 95 ASP A N 1
ATOM 754 C CA . ASP A 1 95 ? -4.849 -7.100 20.660 1.00 85.69 95 ASP A CA 1
ATOM 755 C C . ASP A 1 95 ? -5.173 -5.630 20.334 1.00 85.69 95 ASP A C 1
ATOM 757 O O . ASP A 1 95 ? -6.319 -5.185 20.484 1.00 85.69 95 ASP A O 1
ATOM 761 N N . ILE A 1 96 ? -4.186 -4.838 19.893 1.00 91.69 96 ILE A N 1
ATOM 762 C CA . ILE A 1 96 ? -4.360 -3.401 19.659 1.00 91.69 96 ILE A CA 1
ATOM 763 C C . ILE A 1 96 ? -4.949 -3.146 18.274 1.00 91.69 96 ILE A C 1
ATOM 765 O O . ILE A 1 96 ? -5.905 -2.378 18.183 1.00 91.69 96 ILE A O 1
ATOM 769 N N . GLY A 1 97 ? -4.485 -3.823 17.221 1.00 94.44 97 GLY A N 1
ATOM 770 C CA . GLY A 1 97 ? -5.100 -3.752 15.892 1.00 94.44 97 GLY A CA 1
ATOM 771 C C . GLY A 1 97 ? -4.173 -4.100 14.730 1.00 94.44 97 GLY A C 1
ATOM 772 O O . GLY A 1 97 ? -3.031 -4.515 14.912 1.00 94.44 97 GLY A O 1
ATOM 773 N N . THR A 1 98 ? -4.673 -3.883 13.514 1.00 97.62 98 THR A N 1
ATOM 774 C CA . THR A 1 98 ? -3.980 -4.252 12.279 1.00 97.62 98 THR A CA 1
ATOM 775 C C . THR A 1 98 ? -3.131 -3.095 11.760 1.00 97.62 98 THR A C 1
ATOM 777 O O . THR A 1 98 ? -3.617 -1.969 11.584 1.00 97.62 98 THR A O 1
ATOM 780 N N . ILE A 1 99 ? -1.879 -3.391 11.419 1.00 97.69 99 ILE A N 1
ATOM 781 C CA . ILE A 1 99 ? -0.932 -2.455 10.813 1.00 97.69 99 ILE A CA 1
ATOM 782 C C . ILE A 1 99 ? -0.601 -2.926 9.395 1.00 97.69 99 ILE A C 1
ATOM 784 O O . ILE A 1 99 ? -0.428 -4.111 9.120 1.00 97.69 99 ILE A O 1
ATOM 788 N N . THR A 1 100 ? -0.517 -1.992 8.454 1.00 97.62 100 THR A N 1
ATOM 789 C CA . THR A 1 100 ? -0.005 -2.235 7.102 1.00 97.62 100 THR A CA 1
ATOM 790 C C . THR A 1 100 ? 1.044 -1.189 6.780 1.00 97.62 100 THR A C 1
ATOM 792 O O . THR A 1 100 ? 0.764 0.006 6.882 1.00 97.62 100 THR A O 1
ATOM 795 N N . ILE A 1 101 ? 2.233 -1.628 6.370 1.00 96.81 101 ILE A N 1
ATOM 796 C CA . ILE A 1 101 ? 3.337 -0.746 5.987 1.00 96.81 101 ILE A CA 1
ATOM 797 C C . ILE A 1 101 ? 3.740 -1.085 4.555 1.00 96.81 101 ILE A C 1
ATOM 799 O O . ILE A 1 101 ? 4.133 -2.210 4.248 1.00 96.81 101 ILE A O 1
ATOM 803 N N . GLN A 1 102 ? 3.651 -0.096 3.676 1.00 96.62 102 GLN A N 1
ATOM 804 C CA . GLN A 1 102 ? 4.105 -0.191 2.296 1.00 96.62 102 GLN A CA 1
ATOM 805 C C . GLN A 1 102 ? 5.233 0.809 2.077 1.00 96.62 102 GLN A C 1
ATOM 807 O O . GLN A 1 102 ? 5.037 2.015 2.228 1.00 96.62 102 GLN A O 1
ATOM 812 N N . ASP A 1 103 ? 6.406 0.332 1.673 1.00 95.50 103 ASP A N 1
ATOM 813 C CA . ASP A 1 103 ? 7.447 1.218 1.168 1.00 95.50 103 ASP A CA 1
ATOM 814 C C . ASP A 1 103 ? 7.007 1.810 -0.167 1.00 95.50 103 ASP A C 1
ATOM 816 O O . ASP A 1 103 ? 6.715 1.089 -1.125 1.00 95.50 103 ASP A O 1
ATOM 820 N N . ASN A 1 104 ? 6.963 3.132 -0.250 1.00 94.25 104 ASN A N 1
ATOM 821 C CA . ASN A 1 104 ? 6.541 3.815 -1.459 1.00 94.25 104 ASN A CA 1
ATOM 822 C C . ASN A 1 104 ? 7.451 3.490 -2.655 1.00 94.25 104 ASN A C 1
ATOM 824 O O . ASN A 1 104 ? 6.968 3.435 -3.782 1.00 94.25 104 ASN A O 1
ATOM 828 N N . SER A 1 105 ? 8.747 3.251 -2.438 1.00 93.69 105 SER A N 1
ATOM 829 C CA . SER A 1 105 ? 9.657 2.860 -3.522 1.00 93.69 105 SER A CA 1
ATOM 830 C C . SER A 1 105 ? 9.473 1.402 -3.980 1.00 93.69 105 SER A C 1
ATOM 832 O O . SER A 1 105 ? 10.076 1.002 -4.973 1.00 93.69 105 SER A O 1
ATOM 834 N N . GLY A 1 106 ? 8.663 0.599 -3.280 1.00 94.94 106 GLY A N 1
ATOM 835 C CA . GLY A 1 106 ? 8.206 -0.714 -3.753 1.00 94.94 106 GLY A CA 1
ATOM 836 C C . GLY A 1 106 ? 7.012 -0.636 -4.714 1.00 94.94 106 GLY A C 1
ATOM 837 O O . GLY A 1 106 ? 6.699 -1.611 -5.398 1.00 94.94 106 GLY A O 1
ATOM 838 N N . LEU A 1 107 ? 6.348 0.521 -4.787 1.00 96.06 107 LEU A N 1
ATOM 839 C CA . LEU A 1 107 ? 5.318 0.821 -5.781 1.00 96.06 107 LEU A CA 1
ATOM 840 C C . LEU A 1 107 ? 5.965 1.296 -7.086 1.00 96.06 107 LEU A C 1
ATOM 842 O O . LEU A 1 107 ? 7.124 1.697 -7.108 1.00 96.06 107 LEU A O 1
ATOM 846 N N . ILE A 1 108 ? 5.214 1.282 -8.182 1.00 95.25 108 ILE A N 1
ATOM 847 C CA . ILE A 1 108 ? 5.679 1.762 -9.486 1.00 95.25 108 ILE A CA 1
ATOM 848 C C . ILE A 1 108 ? 5.417 3.264 -9.574 1.00 95.25 108 ILE A C 1
ATOM 850 O O . ILE A 1 108 ? 4.266 3.701 -9.653 1.00 95.25 108 ILE A O 1
ATOM 854 N N . SER A 1 109 ? 6.475 4.076 -9.558 1.00 94.00 109 SER A N 1
ATOM 855 C CA . SER A 1 109 ? 6.304 5.525 -9.682 1.00 94.00 109 SER A CA 1
ATOM 856 C C . SER A 1 109 ? 5.962 5.910 -11.114 1.00 94.00 109 SER A C 1
ATOM 858 O O . SER A 1 109 ? 6.657 5.521 -12.050 1.00 94.00 109 SER A O 1
ATOM 860 N N . VAL A 1 110 ? 4.906 6.704 -11.272 1.00 93.69 110 VAL A N 1
ATOM 861 C CA . VAL A 1 110 ? 4.506 7.322 -12.546 1.00 93.69 110 VAL A CA 1
ATOM 862 C C . VAL A 1 110 ? 4.882 8.802 -12.619 1.00 93.69 110 VAL A C 1
ATOM 864 O O . VAL A 1 110 ? 4.501 9.504 -13.561 1.00 93.69 110 VAL A O 1
ATOM 867 N N . PHE A 1 111 ? 5.640 9.285 -11.630 1.00 91.25 111 PHE A N 1
ATOM 868 C CA . PHE A 1 111 ? 6.171 10.640 -11.635 1.00 91.25 111 PHE A CA 1
ATOM 869 C C . PHE A 1 111 ? 7.005 10.874 -12.896 1.00 91.25 111 PHE A C 1
ATOM 871 O O . PHE A 1 111 ? 7.955 10.132 -13.147 1.00 91.25 111 PHE A O 1
ATOM 878 N N . ASN A 1 112 ? 6.643 11.886 -13.688 1.00 88.94 112 ASN A N 1
ATOM 879 C CA . ASN A 1 112 ? 7.279 12.178 -14.977 1.00 88.94 112 ASN A CA 1
ATOM 880 C C . ASN A 1 112 ? 7.421 10.924 -15.879 1.00 88.94 112 ASN A C 1
ATOM 882 O O . ASN A 1 112 ? 8.475 10.635 -16.448 1.00 88.94 112 ASN A O 1
ATOM 886 N N . GLY A 1 113 ? 6.370 10.098 -15.935 1.00 87.88 113 GLY A N 1
ATOM 887 C CA . GLY A 1 113 ? 6.358 8.835 -16.684 1.00 87.88 113 GLY A CA 1
ATOM 888 C C . GLY A 1 113 ? 7.208 7.710 -16.083 1.00 87.88 113 GLY A C 1
ATOM 889 O O . GLY A 1 113 ? 7.273 6.630 -16.672 1.00 87.88 113 GLY A O 1
ATOM 890 N N . GLY A 1 114 ? 7.852 7.941 -14.939 1.00 88.94 114 GLY A N 1
ATOM 891 C CA . GLY A 1 114 ? 8.639 6.962 -14.199 1.00 88.94 114 GLY A CA 1
ATOM 892 C C . GLY A 1 114 ? 9.827 6.380 -14.961 1.00 88.94 114 GLY A C 1
ATOM 893 O O . GLY A 1 114 ? 10.157 6.775 -16.090 1.00 88.94 114 GLY A O 1
ATOM 894 N N . ASP A 1 115 ? 10.458 5.383 -14.334 1.00 89.62 115 ASP A N 1
ATOM 895 C CA . ASP A 1 115 ? 11.462 4.565 -15.007 1.00 89.62 115 ASP A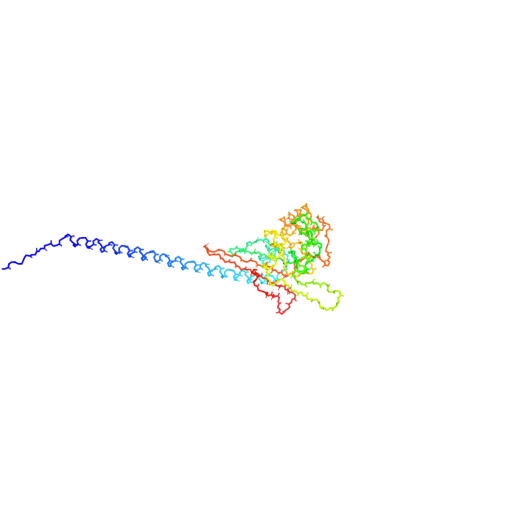 CA 1
ATOM 896 C C . ASP A 1 115 ? 10.827 3.867 -16.211 1.00 89.62 115 ASP A C 1
ATOM 898 O O . ASP A 1 115 ? 9.849 3.122 -16.092 1.00 89.62 115 ASP A O 1
ATOM 902 N N . ARG A 1 116 ? 11.414 4.105 -17.384 1.00 90.12 1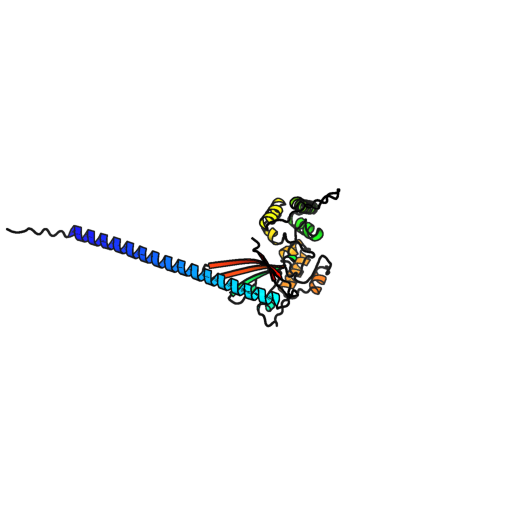16 ARG A N 1
ATOM 903 C CA . ARG A 1 116 ? 10.882 3.625 -18.656 1.00 90.12 116 ARG A CA 1
ATOM 904 C C . ARG A 1 116 ? 10.724 2.110 -18.658 1.00 90.12 116 ARG A C 1
ATOM 906 O O . ARG A 1 116 ? 9.697 1.612 -19.106 1.00 90.12 116 ARG A O 1
ATOM 913 N N . SER A 1 117 ? 11.722 1.388 -18.150 1.00 88.50 117 SER A N 1
ATOM 914 C CA . SER A 1 117 ? 11.724 -0.075 -18.186 1.00 88.50 117 SER A CA 1
ATOM 915 C C . SER A 1 117 ? 10.646 -0.679 -17.283 1.00 88.50 117 SER A C 1
ATOM 917 O O . SER A 1 117 ? 10.014 -1.671 -17.647 1.00 88.50 117 SER A O 1
ATOM 919 N N . THR A 1 118 ? 10.402 -0.051 -16.134 1.00 90.25 118 THR A N 1
ATOM 920 C CA . THR A 1 118 ? 9.440 -0.502 -15.128 1.00 90.25 118 THR A CA 1
ATOM 921 C C . THR A 1 118 ? 8.009 -0.161 -15.542 1.00 90.25 118 THR A C 1
ATOM 923 O O . THR A 1 118 ? 7.152 -1.046 -15.566 1.00 90.25 118 THR A O 1
ATOM 926 N N . VAL A 1 119 ? 7.752 1.094 -15.927 1.00 93.44 119 VAL A N 1
ATOM 927 C CA . VAL A 1 119 ? 6.407 1.574 -16.282 1.00 93.44 119 VAL A CA 1
ATOM 928 C C . VAL A 1 119 ? 5.923 0.979 -17.601 1.00 93.44 119 VAL A C 1
ATOM 930 O O . VAL A 1 119 ? 4.806 0.469 -17.648 1.00 93.44 119 VAL A O 1
ATOM 933 N N . GLU A 1 120 ? 6.745 0.978 -18.662 1.00 94.19 120 GLU A N 1
ATOM 934 C CA . GLU A 1 120 ? 6.319 0.407 -19.951 1.00 94.19 120 GLU A CA 1
ATOM 935 C C . GLU A 1 120 ? 6.023 -1.092 -19.816 1.00 94.19 120 GLU A C 1
ATOM 937 O O . GLU A 1 120 ? 5.045 -1.563 -20.384 1.00 94.19 120 GLU A O 1
ATOM 942 N N . ARG A 1 121 ? 6.792 -1.840 -19.013 1.00 93.19 121 ARG A N 1
ATOM 943 C CA . ARG A 1 121 ? 6.521 -3.267 -18.778 1.00 93.19 121 ARG A CA 1
ATOM 944 C C . ARG A 1 121 ? 5.214 -3.493 -18.018 1.00 93.19 121 ARG A C 1
ATOM 946 O O . ARG A 1 121 ? 4.441 -4.377 -18.385 1.00 93.19 121 ARG A O 1
ATOM 953 N N . ALA A 1 122 ? 4.959 -2.701 -16.978 1.00 94.81 122 ALA A N 1
ATOM 954 C CA . ALA A 1 122 ? 3.714 -2.789 -16.223 1.00 94.81 122 ALA A CA 1
ATOM 955 C C . ALA A 1 122 ? 2.504 -2.462 -17.109 1.00 94.81 122 ALA A C 1
ATOM 957 O O . ALA A 1 122 ? 1.520 -3.198 -17.110 1.00 94.81 122 ALA A O 1
ATOM 958 N N . PHE A 1 123 ? 2.595 -1.403 -17.915 1.00 95.81 123 PHE A N 1
ATOM 959 C CA . PHE A 1 123 ? 1.533 -1.030 -18.846 1.00 95.81 123 PHE A CA 1
ATOM 960 C C . PHE A 1 123 ? 1.375 -2.021 -19.991 1.00 95.81 123 PHE A C 1
ATOM 962 O O . PHE A 1 123 ? 0.250 -2.291 -20.384 1.00 95.81 123 PHE A O 1
ATOM 969 N N . GLU A 1 124 ? 2.450 -2.623 -20.493 1.00 95.50 124 GLU A N 1
ATOM 970 C CA . GLU A 1 124 ? 2.367 -3.661 -21.523 1.00 95.50 124 GLU A CA 1
ATOM 971 C C . GLU A 1 124 ? 1.548 -4.857 -21.031 1.00 95.50 124 GLU A C 1
ATOM 973 O O . GLU A 1 124 ? 0.720 -5.374 -21.775 1.00 95.50 124 GLU A O 1
ATOM 978 N N . ARG A 1 125 ? 1.692 -5.247 -19.760 1.00 94.31 125 ARG A N 1
ATOM 979 C CA . ARG A 1 125 ? 0.878 -6.320 -19.165 1.00 94.31 125 ARG A CA 1
ATOM 980 C C . ARG A 1 125 ? -0.573 -5.943 -18.928 1.00 94.31 125 ARG A C 1
ATOM 982 O O . ARG A 1 125 ? -1.431 -6.816 -18.974 1.00 94.31 125 ARG A O 1
ATOM 989 N N . LEU A 1 126 ? -0.838 -4.674 -18.636 1.00 95.06 126 LEU A N 1
ATOM 990 C CA . LEU A 1 126 ? -2.189 -4.192 -18.348 1.00 95.06 126 LEU A CA 1
ATOM 991 C C . LEU A 1 126 ? -2.975 -3.860 -19.620 1.00 95.06 126 LEU A C 1
ATOM 993 O O . LEU A 1 126 ? -4.183 -4.066 -19.649 1.00 95.06 126 LEU A O 1
ATOM 997 N N . LEU A 1 127 ? -2.299 -3.367 -20.657 1.00 95.19 127 LEU A N 1
ATOM 998 C CA . LEU A 1 127 ? -2.900 -2.922 -21.917 1.00 95.19 127 LEU A CA 1
ATOM 999 C C . LEU A 1 127 ? -2.751 -3.960 -23.041 1.00 95.19 127 LEU A C 1
ATOM 1001 O O . LEU A 1 127 ? -3.489 -3.920 -24.016 1.00 95.19 127 LEU A O 1
ATOM 1005 N N . GLY A 1 128 ? -1.813 -4.904 -22.920 1.00 94.12 128 GLY A N 1
ATOM 1006 C CA . GLY A 1 128 ? -1.595 -5.989 -23.884 1.00 94.12 128 GLY A CA 1
ATOM 1007 C C . GLY A 1 128 ? -0.707 -5.629 -25.080 1.00 94.12 128 GLY A C 1
ATOM 1008 O O . GLY A 1 128 ? -0.496 -6.464 -25.956 1.00 94.12 128 GLY A O 1
ATOM 1009 N N . SER A 1 129 ? -0.169 -4.405 -25.144 1.00 95.31 129 SER A N 1
ATOM 1010 C CA . SER A 1 129 ? 0.686 -3.958 -26.248 1.00 95.31 129 SER A CA 1
ATOM 1011 C C . SER A 1 129 ? 1.796 -3.022 -25.788 1.00 95.31 129 SER A C 1
ATOM 1013 O O . SER A 1 129 ? 1.553 -2.010 -25.127 1.00 95.31 129 SER A O 1
ATOM 1015 N N . LYS A 1 130 ? 3.024 -3.293 -26.244 1.00 95.19 130 LYS A N 1
ATOM 1016 C CA . LYS A 1 130 ? 4.184 -2.413 -26.044 1.00 95.19 130 LYS A CA 1
ATOM 1017 C C . LYS A 1 130 ? 3.975 -1.016 -26.634 1.00 95.19 130 LYS A C 1
ATOM 1019 O O . LYS A 1 130 ? 4.444 -0.025 -26.074 1.00 95.19 130 LYS A O 1
ATOM 1024 N N . HIS A 1 131 ? 3.264 -0.914 -27.761 1.00 95.62 131 HIS A N 1
ATOM 1025 C CA . HIS A 1 131 ? 2.956 0.385 -28.355 1.00 95.62 131 HIS A CA 1
ATOM 1026 C C . HIS A 1 131 ? 2.017 1.185 -27.446 1.00 95.62 131 HIS A C 1
ATOM 1028 O O . HIS A 1 131 ? 2.310 2.348 -27.156 1.00 95.62 131 HIS A O 1
ATOM 1034 N N . GLN A 1 132 ? 0.934 0.566 -26.972 1.00 96.12 132 GLN A N 1
ATOM 1035 C CA . GLN A 1 132 ? -0.013 1.219 -26.066 1.00 96.12 132 GLN A CA 1
ATOM 1036 C C . GLN A 1 132 ? 0.653 1.601 -24.744 1.00 96.12 132 GLN A C 1
ATOM 1038 O O . GLN A 1 132 ? 0.442 2.708 -24.265 1.00 96.12 132 GLN A O 1
ATOM 1043 N N . ALA A 1 133 ? 1.535 0.754 -24.212 1.00 96.06 133 ALA A N 1
ATOM 1044 C CA . ALA A 1 133 ? 2.316 1.059 -23.019 1.00 96.06 133 ALA A CA 1
ATOM 1045 C C . ALA A 1 133 ? 3.170 2.324 -23.172 1.00 96.06 133 ALA A C 1
ATOM 1047 O O . ALA A 1 133 ? 3.161 3.197 -22.304 1.00 96.06 133 ALA A O 1
ATOM 1048 N N . ARG A 1 134 ? 3.872 2.457 -24.304 1.00 95.75 134 ARG A N 1
ATOM 1049 C CA . ARG A 1 134 ? 4.670 3.650 -24.609 1.00 95.75 134 ARG A CA 1
ATOM 1050 C C . ARG A 1 134 ? 3.800 4.898 -24.763 1.00 95.75 134 ARG A C 1
ATOM 1052 O O . ARG A 1 134 ? 4.166 5.952 -24.251 1.00 95.75 134 ARG A O 1
ATOM 1059 N N . VAL A 1 135 ? 2.663 4.785 -25.454 1.00 95.00 135 VAL A N 1
ATOM 1060 C CA . VAL A 1 135 ? 1.712 5.898 -25.625 1.00 95.00 135 VAL A CA 1
ATOM 1061 C C . VAL A 1 135 ? 1.148 6.331 -24.276 1.00 95.00 135 VAL A C 1
ATOM 1063 O O . VAL A 1 135 ? 1.181 7.516 -23.969 1.00 95.00 135 VAL A O 1
ATOM 1066 N N . ALA A 1 136 ? 0.720 5.386 -23.439 1.00 95.25 136 ALA A N 1
ATOM 1067 C CA . ALA A 1 136 ? 0.193 5.665 -22.109 1.00 95.25 136 ALA A CA 1
ATOM 1068 C C . ALA A 1 136 ? 1.237 6.328 -21.202 1.00 95.25 136 ALA A C 1
ATOM 1070 O O . ALA A 1 136 ? 0.944 7.314 -20.530 1.00 95.25 136 ALA A O 1
ATOM 1071 N N . ARG A 1 137 ? 2.485 5.843 -21.220 1.00 94.56 137 ARG A N 1
ATOM 1072 C CA . ARG A 1 137 ? 3.583 6.472 -20.476 1.00 94.56 137 ARG A CA 1
ATOM 1073 C C . ARG A 1 137 ? 3.831 7.911 -20.934 1.00 94.56 137 ARG A C 1
ATOM 1075 O O . ARG A 1 137 ? 3.985 8.785 -20.089 1.00 94.56 137 ARG A O 1
ATOM 1082 N N . ASN A 1 138 ? 3.879 8.155 -22.243 1.00 92.75 138 ASN A N 1
ATOM 1083 C CA . ASN A 1 138 ? 4.072 9.502 -22.783 1.00 92.75 138 ASN A CA 1
ATOM 1084 C C . ASN A 1 138 ? 2.902 10.425 -22.430 1.00 92.75 138 ASN A C 1
ATOM 1086 O O . ASN A 1 138 ? 3.136 11.547 -22.004 1.00 92.75 138 ASN A O 1
ATOM 1090 N N . ALA A 1 139 ? 1.667 9.926 -22.489 1.00 92.31 139 ALA A N 1
ATOM 1091 C CA . ALA A 1 139 ? 0.500 10.683 -22.061 1.00 92.31 139 ALA A CA 1
ATOM 1092 C C . ALA A 1 139 ? 0.604 11.114 -20.587 1.00 92.31 139 ALA A C 1
ATOM 1094 O O . ALA A 1 139 ? 0.287 12.253 -20.278 1.00 92.31 139 ALA A O 1
ATOM 1095 N N . LEU A 1 140 ? 1.132 10.274 -19.682 1.00 91.81 140 LEU A N 1
ATOM 1096 C CA . LEU A 1 140 ? 1.376 10.677 -18.285 1.00 91.81 140 LEU A CA 1
ATOM 1097 C C . LEU A 1 140 ? 2.441 11.765 -18.136 1.00 91.81 140 LEU A C 1
ATOM 1099 O O . LEU A 1 140 ? 2.354 12.572 -17.210 1.00 91.81 140 LEU A O 1
ATOM 1103 N N . ILE A 1 141 ? 3.460 11.762 -18.996 1.00 90.62 141 ILE A N 1
ATOM 1104 C CA . ILE A 1 141 ? 4.482 12.816 -19.040 1.00 90.62 141 ILE A CA 1
ATOM 1105 C C . ILE A 1 141 ? 3.829 14.128 -19.483 1.00 90.62 141 ILE A C 1
ATOM 1107 O O . ILE A 1 141 ? 3.981 15.144 -18.804 1.00 90.62 141 ILE A O 1
ATOM 1111 N N . ASP A 1 142 ? 3.040 14.073 -20.558 1.00 88.19 142 ASP A N 1
ATOM 1112 C CA . ASP A 1 142 ? 2.329 15.220 -21.122 1.00 88.19 142 ASP A CA 1
ATOM 1113 C C . ASP A 1 142 ? 1.284 15.786 -20.149 1.00 88.19 142 ASP A C 1
ATOM 1115 O O . ASP A 1 142 ? 1.207 17.000 -19.975 1.00 88.19 142 ASP A O 1
ATOM 1119 N N . THR A 1 143 ? 0.526 14.934 -19.447 1.00 87.69 143 THR A N 1
ATOM 1120 C CA . THR A 1 143 ? -0.429 15.353 -18.404 1.00 87.69 143 THR A CA 1
ATOM 1121 C C . THR A 1 143 ? 0.264 16.101 -17.269 1.00 87.69 143 THR A C 1
ATOM 1123 O O . THR A 1 143 ? -0.269 17.080 -16.756 1.00 87.69 143 THR A O 1
ATOM 1126 N N . GLN A 1 144 ? 1.466 15.668 -16.892 1.00 87.25 144 GLN A N 1
ATOM 1127 C CA . GLN A 1 144 ? 2.287 16.349 -15.892 1.00 87.25 144 GLN A CA 1
ATOM 1128 C C . GLN A 1 144 ? 3.039 17.553 -16.481 1.00 87.25 144 GLN A C 1
ATOM 1130 O O . GLN A 1 144 ? 3.787 18.215 -15.773 1.00 87.25 144 GLN A O 1
ATOM 1135 N N . GLY A 1 145 ? 2.877 17.855 -17.770 1.00 81.44 145 GLY A N 1
ATOM 1136 C CA . GLY A 1 145 ? 3.477 19.008 -18.433 1.00 81.44 145 GLY A CA 1
ATOM 1137 C C . GLY A 1 145 ? 4.985 18.917 -18.659 1.00 81.44 145 GLY A C 1
ATOM 1138 O O . GLY A 1 145 ? 5.544 19.877 -19.172 1.00 81.44 145 GLY A O 1
ATOM 1139 N N . PHE A 1 146 ? 5.638 17.796 -18.325 1.00 75.69 146 PHE A N 1
ATOM 1140 C CA . PHE A 1 146 ? 7.085 17.616 -18.477 1.00 75.69 146 PHE A CA 1
ATOM 1141 C C . PHE A 1 146 ? 7.465 17.422 -19.953 1.00 75.69 146 PHE A C 1
ATOM 1143 O O . PHE A 1 146 ? 7.795 16.324 -20.393 1.00 75.69 146 PHE A O 1
ATOM 1150 N N . GLN A 1 147 ? 7.444 18.489 -20.744 1.00 64.19 147 GLN A N 1
ATOM 1151 C CA . GLN A 1 147 ? 7.960 18.452 -22.110 1.00 64.19 147 GLN A CA 1
ATOM 1152 C C . GLN A 1 147 ? 9.450 18.805 -22.133 1.00 64.19 147 GLN A C 1
ATOM 1154 O O . GLN A 1 147 ? 9.900 19.757 -21.496 1.00 64.19 147 GLN A O 1
ATOM 1159 N N . SER A 1 148 ? 10.236 18.054 -22.907 1.00 52.38 148 SER A N 1
ATOM 1160 C CA . SER A 1 148 ? 11.582 18.485 -23.284 1.00 52.38 148 SER A CA 1
ATOM 1161 C C . SER A 1 148 ? 11.430 19.573 -24.346 1.00 52.38 148 SER A C 1
ATOM 1163 O O . SER A 1 148 ? 11.207 19.270 -25.516 1.00 52.38 148 SER A O 1
ATOM 1165 N N . SER A 1 149 ? 11.482 20.847 -23.949 1.00 51.69 149 SER A N 1
ATOM 1166 C CA . SER A 1 149 ? 11.541 21.928 -24.931 1.00 51.69 149 SER A CA 1
ATOM 1167 C C . SER A 1 149 ? 12.894 21.863 -25.647 1.00 51.69 149 SER A C 1
ATOM 1169 O O . SER A 1 149 ? 13.957 21.873 -25.026 1.00 51.69 149 SER A O 1
ATOM 1171 N N . THR A 1 150 ? 12.875 21.798 -26.978 1.00 51.06 150 THR A N 1
ATOM 1172 C CA . THR A 1 150 ? 14.083 21.876 -27.820 1.00 51.06 150 THR A CA 1
ATOM 1173 C C . THR A 1 150 ? 14.779 23.240 -27.733 1.00 51.06 150 THR A C 1
ATOM 1175 O O . THR A 1 150 ? 15.899 23.384 -28.208 1.00 51.06 150 THR A O 1
ATOM 1178 N N . ASN A 1 151 ? 14.142 24.230 -27.097 1.00 47.84 151 ASN A N 1
ATOM 1179 C CA . ASN A 1 151 ? 14.576 25.625 -27.060 1.00 47.84 151 ASN A CA 1
ATOM 1180 C C . ASN A 1 151 ? 14.821 26.145 -25.634 1.00 47.84 151 ASN A C 1
ATOM 1182 O O . ASN A 1 151 ? 14.429 27.267 -25.341 1.00 47.84 151 ASN A O 1
ATOM 1186 N N . GLY A 1 152 ? 15.432 25.355 -24.741 1.00 47.06 152 GLY A N 1
ATOM 1187 C CA . GLY A 1 152 ? 16.115 25.838 -23.521 1.00 47.06 152 GLY A CA 1
ATOM 1188 C C . GLY A 1 152 ? 15.312 26.682 -22.513 1.00 47.06 152 GLY A C 1
ATOM 1189 O O . GLY A 1 152 ? 15.870 27.133 -21.517 1.00 47.06 152 GLY A O 1
ATOM 1190 N N . ALA A 1 153 ? 14.019 26.901 -22.732 1.00 46.41 153 ALA A N 1
ATOM 1191 C CA . ALA A 1 153 ? 13.177 27.776 -21.937 1.00 46.41 153 ALA A CA 1
ATOM 1192 C C . ALA A 1 153 ? 12.335 26.921 -20.992 1.00 46.41 153 ALA A C 1
ATOM 1194 O O . ALA A 1 153 ? 11.189 26.604 -21.285 1.00 46.41 153 ALA A O 1
ATOM 1195 N N . GLY A 1 154 ? 12.955 26.534 -19.876 1.00 52.03 154 GLY A N 1
ATOM 1196 C CA . GLY A 1 154 ? 12.295 25.979 -18.695 1.00 52.03 154 GLY A CA 1
ATOM 1197 C C . GLY A 1 154 ? 11.734 24.563 -18.848 1.00 52.03 154 GLY A C 1
ATOM 1198 O O . GLY A 1 154 ? 10.990 24.245 -19.770 1.00 52.03 154 GLY A O 1
ATOM 1199 N N . ILE A 1 155 ? 12.038 23.707 -17.873 1.00 54.44 155 ILE A N 1
ATOM 1200 C CA . ILE A 1 155 ? 11.215 22.527 -17.605 1.00 54.44 155 ILE A CA 1
ATOM 1201 C C . ILE A 1 155 ? 9.971 23.057 -16.885 1.00 54.44 155 ILE A C 1
ATOM 1203 O O . ILE A 1 155 ? 10.032 23.352 -15.692 1.00 54.44 155 ILE A O 1
ATOM 1207 N N . SER A 1 156 ? 8.862 23.244 -17.599 1.00 60.97 156 SER A N 1
ATOM 1208 C CA . SER A 1 156 ? 7.554 23.330 -16.953 1.00 60.97 156 SER A CA 1
ATOM 1209 C C . SER A 1 156 ? 7.107 21.904 -16.642 1.00 60.97 156 SER A C 1
ATOM 1211 O O . SER A 1 156 ? 7.316 20.987 -17.425 1.00 60.97 156 SER A O 1
ATOM 1213 N N . GLY A 1 157 ? 6.577 21.677 -15.450 1.00 67.75 157 GLY A N 1
ATOM 1214 C CA . GLY A 1 157 ? 6.084 20.369 -15.046 1.00 67.75 157 GLY A CA 1
ATOM 1215 C C . GLY A 1 157 ? 5.369 20.483 -13.712 1.00 67.75 157 GLY A C 1
ATOM 1216 O O . GLY A 1 157 ? 5.812 21.212 -12.824 1.00 67.75 157 GLY A O 1
ATOM 1217 N N . GLN A 1 158 ? 4.241 19.802 -13.583 1.00 77.75 158 GLN A N 1
ATOM 1218 C CA . GLN A 1 158 ? 3.453 19.717 -12.367 1.00 77.75 158 GLN A CA 1
ATOM 1219 C C . GLN A 1 158 ? 3.350 18.258 -11.939 1.00 77.75 158 GLN A C 1
ATOM 1221 O O . GLN A 1 158 ? 3.053 17.361 -12.723 1.00 77.75 158 GLN A O 1
ATOM 1226 N N . PHE A 1 159 ? 3.599 18.023 -10.656 1.00 81.50 159 PHE A N 1
ATOM 1227 C CA . PHE A 1 159 ? 3.297 16.746 -10.028 1.00 81.50 159 PHE A CA 1
ATOM 1228 C C . PHE A 1 159 ? 1.780 16.549 -10.010 1.00 81.50 159 PHE A C 1
ATOM 1230 O O . PHE A 1 159 ? 1.043 17.523 -9.835 1.00 81.50 159 PHE A O 1
ATOM 1237 N N . PHE A 1 160 ? 1.324 15.295 -10.057 1.00 87.81 160 PHE A N 1
ATOM 1238 C CA . PHE A 1 160 ? -0.033 14.992 -9.605 1.00 87.81 160 PHE A CA 1
ATOM 1239 C C . PHE A 1 160 ? -0.202 15.528 -8.177 1.00 87.81 160 PHE A C 1
ATOM 1241 O O . PHE A 1 160 ? 0.542 15.146 -7.261 1.00 87.81 160 PHE A O 1
ATOM 1248 N N . GLN A 1 161 ? -1.170 16.418 -7.985 1.00 85.31 161 GLN A N 1
ATOM 1249 C CA . GLN A 1 161 ? -1.421 17.092 -6.714 1.00 85.31 161 GLN A CA 1
ATOM 1250 C C . GLN A 1 161 ? -2.003 16.121 -5.688 1.00 85.31 161 GLN A C 1
ATOM 1252 O O . GLN A 1 161 ? -1.738 16.228 -4.492 1.00 85.31 161 GLN A O 1
ATOM 1257 N N . SER A 1 162 ? -2.751 15.121 -6.158 1.00 88.38 162 SER A N 1
ATOM 1258 C CA . SER A 1 162 ? -3.381 14.113 -5.308 1.00 88.38 162 SER A CA 1
ATOM 1259 C C . SER A 1 162 ? -3.266 12.703 -5.880 1.00 88.38 162 SER A C 1
ATOM 1261 O O . SER A 1 162 ? -3.004 12.496 -7.068 1.00 88.38 162 SER A O 1
ATOM 1263 N N . ARG A 1 163 ? -3.503 11.700 -5.025 1.00 88.06 163 ARG A N 1
ATOM 1264 C CA . ARG A 1 163 ? -3.658 10.311 -5.470 1.00 88.06 163 ARG A CA 1
ATOM 1265 C C . ARG A 1 163 ? -4.851 10.174 -6.416 1.00 88.06 163 ARG A C 1
ATOM 1267 O O . ARG A 1 163 ? -4.745 9.469 -7.408 1.00 88.06 163 ARG A O 1
ATOM 1274 N N . GLN A 1 164 ? -5.952 10.876 -6.149 1.00 90.88 164 GLN A N 1
ATOM 1275 C CA . GLN A 1 164 ? -7.159 10.831 -6.979 1.00 90.88 164 GLN A CA 1
ATOM 1276 C C . GLN A 1 164 ? -6.906 11.315 -8.411 1.00 90.88 164 GLN A C 1
ATOM 1278 O O . GLN A 1 164 ? -7.394 10.703 -9.356 1.00 90.88 164 GLN A O 1
ATOM 1283 N N . GLU A 1 165 ? -6.101 12.363 -8.578 1.00 91.69 165 GLU A N 1
ATOM 1284 C CA . GLU A 1 165 ? -5.707 12.873 -9.894 1.00 91.69 165 GLU A CA 1
ATOM 1285 C C . GLU A 1 165 ? -4.895 11.836 -10.682 1.00 91.69 165 GLU A C 1
ATOM 1287 O O . GLU A 1 165 ? -5.217 11.535 -11.830 1.00 91.69 165 GLU A O 1
ATOM 1292 N N . MET A 1 166 ? -3.909 11.207 -10.034 1.00 94.12 166 MET A N 1
ATOM 1293 C CA . MET A 1 166 ? -3.131 10.114 -10.626 1.00 94.12 166 MET A CA 1
ATOM 1294 C C . MET A 1 166 ? -4.025 8.920 -10.999 1.00 94.12 166 MET A C 1
ATOM 1296 O O . MET A 1 166 ? -3.926 8.397 -12.106 1.00 94.12 166 MET A O 1
ATOM 1300 N N . LEU A 1 167 ? -4.935 8.507 -10.109 1.00 94.06 167 LEU A N 1
ATOM 1301 C CA . LEU A 1 167 ? -5.873 7.410 -10.368 1.00 94.06 167 LEU A CA 1
ATOM 1302 C C . LEU A 1 167 ? -6.808 7.721 -11.542 1.00 94.06 167 LEU A C 1
ATOM 1304 O O . LEU A 1 167 ? -7.104 6.832 -12.341 1.00 94.06 167 LEU A O 1
ATOM 1308 N N . ARG A 1 168 ? -7.260 8.973 -11.666 1.00 94.00 168 ARG A N 1
ATOM 1309 C CA . ARG A 1 168 ? -8.065 9.432 -12.798 1.00 94.00 168 ARG A CA 1
ATOM 1310 C C . ARG A 1 168 ? -7.272 9.360 -14.101 1.00 94.00 168 ARG A C 1
ATOM 1312 O O . ARG A 1 168 ? -7.775 8.770 -15.051 1.00 94.00 168 ARG A O 1
ATOM 1319 N N . ALA A 1 169 ? -6.044 9.876 -14.121 1.00 94.00 169 ALA A N 1
ATOM 1320 C CA . ALA A 1 169 ? -5.178 9.813 -15.297 1.00 94.00 169 ALA A CA 1
ATOM 1321 C C . ALA A 1 169 ? -4.920 8.357 -15.724 1.00 94.00 169 ALA A C 1
ATOM 1323 O O . ALA A 1 169 ? -5.091 8.009 -16.885 1.00 94.00 169 ALA A O 1
ATOM 1324 N N . LEU A 1 170 ? -4.606 7.463 -14.779 1.00 95.38 170 LEU A N 1
ATOM 1325 C CA . LEU A 1 170 ? -4.439 6.033 -15.064 1.00 95.38 170 LEU A CA 1
ATOM 1326 C C . LEU A 1 170 ? -5.717 5.404 -15.640 1.00 95.38 170 LEU A C 1
ATOM 1328 O O . LEU A 1 170 ? -5.650 4.647 -16.609 1.00 95.38 170 LEU A O 1
ATOM 1332 N N . LYS A 1 171 ? -6.885 5.741 -15.085 1.00 95.25 171 LYS A N 1
ATOM 1333 C CA . LYS A 1 171 ? -8.177 5.252 -15.580 1.00 95.25 171 LYS A CA 1
ATOM 1334 C C . LYS A 1 171 ? -8.461 5.722 -17.009 1.00 95.25 171 LYS A C 1
ATOM 1336 O O . LYS A 1 171 ? -8.927 4.925 -17.817 1.00 95.25 171 LYS A O 1
ATOM 1341 N N . GLU A 1 172 ? -8.178 6.985 -17.325 1.00 94.81 172 GLU A N 1
ATOM 1342 C CA . GLU A 1 172 ? -8.333 7.551 -18.675 1.00 94.81 172 GLU A CA 1
ATOM 1343 C C . GLU A 1 172 ? -7.426 6.846 -19.704 1.00 94.81 172 GLU A C 1
ATOM 1345 O O . GLU A 1 172 ? -7.792 6.728 -20.870 1.00 94.81 172 GLU A O 1
ATOM 1350 N N . LEU A 1 173 ? -6.300 6.278 -19.260 1.00 94.25 173 LEU A N 1
ATOM 1351 C CA . LEU A 1 173 ? -5.390 5.463 -20.077 1.00 94.25 173 LEU A CA 1
ATOM 1352 C C . LEU A 1 173 ? -5.804 3.988 -20.201 1.00 94.25 173 LEU A C 1
ATOM 1354 O O . LEU A 1 173 ? -5.081 3.198 -20.807 1.00 94.25 173 LEU A O 1
ATOM 1358 N N . GLY A 1 174 ? -6.940 3.596 -19.620 1.00 93.75 174 GLY A N 1
ATOM 1359 C CA . GLY A 1 174 ? -7.430 2.218 -19.638 1.00 93.75 174 GLY A CA 1
ATOM 1360 C C . GLY A 1 174 ? -6.812 1.309 -18.573 1.00 93.75 174 GLY A C 1
ATOM 1361 O O . GLY A 1 174 ? -7.030 0.099 -18.611 1.00 93.75 174 GLY A O 1
ATOM 1362 N N . ILE A 1 175 ? -6.068 1.854 -17.603 1.00 93.81 175 ILE A N 1
ATOM 1363 C CA . ILE A 1 175 ? -5.535 1.068 -16.486 1.00 93.81 175 ILE A CA 1
ATOM 1364 C C . ILE A 1 175 ? -6.674 0.740 -15.504 1.00 93.81 175 ILE A C 1
ATOM 1366 O O . ILE A 1 175 ? -7.327 1.656 -14.992 1.00 93.81 175 ILE A O 1
ATOM 1370 N N . PRO A 1 176 ? -6.922 -0.548 -15.189 1.00 91.69 176 PRO A N 1
ATOM 1371 C CA . PRO A 1 176 ? -7.991 -0.931 -14.274 1.00 91.69 176 PRO A CA 1
ATOM 1372 C C . PRO A 1 176 ? -7.790 -0.342 -12.876 1.00 91.69 176 PRO A C 1
ATOM 1374 O O . PRO A 1 176 ? -6.706 -0.448 -12.299 1.00 91.69 176 PRO A O 1
ATOM 1377 N N . SER A 1 177 ? -8.855 0.195 -12.274 1.00 89.12 177 SER A N 1
ATOM 1378 C CA . SER A 1 177 ? -8.792 0.762 -10.918 1.00 89.12 177 SER A CA 1
ATOM 1379 C C . SER A 1 177 ? -8.340 -0.257 -9.865 1.00 89.12 177 SER A C 1
ATOM 1381 O O . SER A 1 177 ? -7.635 0.113 -8.935 1.00 89.12 177 SER A O 1
ATOM 1383 N N . SER A 1 178 ? -8.651 -1.545 -10.054 1.00 90.38 178 SER A N 1
ATOM 1384 C CA . SER A 1 178 ? -8.188 -2.643 -9.189 1.00 90.38 178 SER A CA 1
ATOM 1385 C C . SER A 1 178 ? -6.673 -2.871 -9.226 1.00 90.38 178 SER A C 1
ATOM 1387 O O . SER A 1 178 ? -6.123 -3.494 -8.325 1.00 90.38 178 SER A O 1
ATOM 1389 N N . LYS A 1 179 ? -5.990 -2.384 -10.265 1.00 91.69 179 LYS A N 1
ATOM 1390 C CA . LYS A 1 179 ? -4.533 -2.470 -10.427 1.00 91.69 179 LYS A CA 1
ATOM 1391 C C . LYS A 1 179 ? -3.843 -1.143 -10.139 1.00 91.69 179 LYS A C 1
ATOM 1393 O O . LYS A 1 179 ? -2.626 -1.111 -10.023 1.00 91.69 179 LYS A O 1
ATOM 1398 N N . ALA A 1 180 ? -4.600 -0.058 -9.996 1.00 89.25 180 ALA A N 1
ATOM 1399 C CA . ALA A 1 180 ? -4.049 1.277 -9.824 1.00 89.25 180 ALA A CA 1
ATOM 1400 C C . ALA A 1 180 ? -3.349 1.470 -8.462 1.00 89.25 180 ALA A C 1
ATOM 1402 O O . ALA A 1 180 ? -2.535 2.377 -8.306 1.00 89.25 180 ALA A O 1
ATOM 1403 N N . GLU A 1 181 ? -3.618 0.599 -7.481 1.00 89.62 181 GLU A N 1
ATOM 1404 C CA . GLU A 1 181 ? -3.036 0.709 -6.142 1.00 89.62 181 GLU A CA 1
ATOM 1405 C C . GLU A 1 181 ? -1.520 0.518 -6.094 1.00 89.62 181 GLU A C 1
ATOM 1407 O O . GLU A 1 181 ? -0.872 1.102 -5.225 1.00 89.62 181 GLU A O 1
ATOM 1412 N N . VAL A 1 182 ? -0.963 -0.230 -7.051 1.00 94.06 182 VAL A N 1
ATOM 1413 C CA . VAL A 1 182 ? 0.478 -0.508 -7.154 1.00 94.06 182 VAL A CA 1
ATOM 1414 C C . VAL A 1 182 ? 1.287 0.668 -7.696 1.00 94.06 182 VAL A C 1
ATOM 1416 O O . VAL A 1 182 ? 2.512 0.586 -7.739 1.00 94.06 182 VAL A O 1
ATOM 1419 N N . PHE A 1 183 ? 0.626 1.743 -8.129 1.00 95.25 183 PHE A N 1
ATOM 1420 C CA . PHE A 1 183 ? 1.282 2.931 -8.656 1.00 95.25 183 PHE A CA 1
ATOM 1421 C C . PHE A 1 183 ? 1.367 4.037 -7.603 1.00 95.25 183 PHE A C 1
ATOM 1423 O O . PHE A 1 183 ? 0.514 4.181 -6.719 1.00 95.25 183 PHE A O 1
ATOM 1430 N N . THR A 1 184 ? 2.410 4.855 -7.721 1.00 94.00 184 THR A N 1
ATOM 1431 C CA . THR A 1 184 ? 2.615 6.030 -6.877 1.00 94.00 184 THR A CA 1
ATOM 1432 C C . THR A 1 184 ? 2.965 7.263 -7.702 1.00 94.00 184 THR A C 1
ATOM 1434 O O . THR A 1 184 ? 3.636 7.189 -8.727 1.00 94.00 184 THR A O 1
ATOM 1437 N N . ARG A 1 185 ? 2.525 8.432 -7.233 1.00 92.25 185 ARG A N 1
ATOM 1438 C CA . ARG A 1 185 ? 2.922 9.742 -7.780 1.00 92.25 185 ARG A CA 1
ATOM 1439 C C . ARG A 1 185 ? 4.235 10.239 -7.183 1.00 92.25 185 ARG A C 1
ATOM 1441 O O . ARG A 1 185 ? 4.770 11.248 -7.625 1.00 92.25 185 ARG A O 1
ATOM 1448 N N . ILE A 1 186 ? 4.708 9.586 -6.124 1.00 89.69 186 ILE A N 1
ATOM 1449 C CA . ILE A 1 186 ? 5.872 10.033 -5.376 1.00 89.69 186 ILE A CA 1
ATOM 1450 C C . ILE A 1 186 ? 7.131 9.617 -6.150 1.00 89.69 186 ILE A C 1
ATOM 1452 O O . ILE A 1 186 ? 7.275 8.436 -6.489 1.00 89.69 186 ILE A O 1
ATOM 1456 N N . PRO A 1 187 ? 8.051 10.551 -6.444 1.00 88.06 187 PRO A N 1
ATOM 1457 C CA . PRO A 1 187 ? 9.291 10.235 -7.142 1.00 88.06 187 PRO A CA 1
ATOM 1458 C C . PRO A 1 187 ? 10.192 9.330 -6.302 1.00 88.06 187 PRO A C 1
ATOM 1460 O O . PRO A 1 187 ? 10.261 9.460 -5.080 1.00 88.06 187 PRO A O 1
ATOM 1463 N N . TYR A 1 188 ? 10.959 8.458 -6.946 1.00 86.38 188 TYR A N 1
ATOM 1464 C CA . TYR A 1 188 ? 12.061 7.738 -6.312 1.00 86.38 188 TYR A CA 1
ATOM 1465 C C . TYR A 1 188 ? 13.247 7.604 -7.263 1.00 86.38 188 TYR A C 1
ATOM 1467 O O . TYR A 1 188 ? 13.077 7.665 -8.477 1.00 86.38 188 TYR A O 1
ATOM 1475 N N . SER A 1 189 ? 14.442 7.410 -6.704 1.00 81.12 189 SER A N 1
ATOM 1476 C CA . SER A 1 189 ? 15.660 7.143 -7.476 1.00 81.12 189 SER A CA 1
ATOM 1477 C C . SER A 1 189 ? 15.778 5.680 -7.906 1.00 81.12 189 SER A C 1
ATOM 1479 O O . SER A 1 189 ? 16.273 5.404 -8.992 1.00 81.12 189 SER A O 1
ATOM 1481 N N . ALA A 1 190 ? 15.285 4.750 -7.083 1.00 89.56 190 ALA A N 1
ATOM 1482 C CA . ALA A 1 190 ? 15.361 3.318 -7.339 1.00 89.56 190 ALA A CA 1
ATOM 1483 C C . ALA A 1 190 ? 14.094 2.577 -6.907 1.00 89.56 190 ALA A C 1
ATOM 1485 O O . ALA A 1 190 ? 13.494 2.901 -5.879 1.00 89.56 190 ALA A O 1
ATOM 1486 N N . TYR A 1 191 ? 13.740 1.552 -7.680 1.00 92.94 191 TYR A N 1
ATOM 1487 C CA . TYR A 1 191 ? 12.668 0.618 -7.360 1.00 92.94 191 TYR A CA 1
ATOM 1488 C C . TYR A 1 191 ? 13.143 -0.427 -6.338 1.00 92.94 191 TYR A C 1
ATOM 1490 O O . TYR A 1 191 ? 14.284 -0.897 -6.404 1.00 92.94 191 TYR A O 1
ATOM 1498 N N . LEU A 1 192 ? 12.269 -0.794 -5.398 1.00 94.94 192 LEU A N 1
ATOM 1499 C CA . LEU A 1 192 ? 12.561 -1.712 -4.294 1.00 94.94 192 LEU A CA 1
ATOM 1500 C C . LEU A 1 192 ? 11.790 -3.031 -4.424 1.00 94.94 192 LEU A C 1
ATOM 1502 O O . LEU A 1 192 ? 10.738 -3.196 -3.805 1.00 94.94 192 LEU A O 1
ATOM 1506 N N . PRO A 1 193 ? 12.292 -4.015 -5.188 1.00 94.62 193 PRO A N 1
ATOM 1507 C CA . PRO A 1 193 ? 11.549 -5.245 -5.438 1.00 94.62 193 PRO A CA 1
ATOM 1508 C C . PRO A 1 193 ? 11.342 -6.120 -4.196 1.00 94.62 193 PRO A C 1
ATOM 1510 O O . PRO A 1 193 ? 10.358 -6.848 -4.142 1.00 94.62 193 PRO A O 1
ATOM 1513 N N . LEU A 1 194 ? 12.208 -6.046 -3.178 1.00 95.12 194 LEU A N 1
ATOM 1514 C CA . LEU A 1 194 ? 11.992 -6.800 -1.931 1.00 95.12 194 LEU A CA 1
ATOM 1515 C C . LEU A 1 194 ? 10.874 -6.199 -1.063 1.00 95.12 194 LEU A C 1
ATOM 1517 O O . LEU A 1 194 ? 10.300 -6.887 -0.223 1.00 95.12 194 LEU A O 1
ATOM 1521 N N . GLN A 1 195 ? 10.563 -4.920 -1.273 1.00 95.38 195 GLN A N 1
ATOM 1522 C CA . GLN A 1 195 ? 9.506 -4.176 -0.589 1.00 95.38 195 GLN A CA 1
ATOM 1523 C C . GLN A 1 195 ? 8.291 -3.945 -1.505 1.00 95.38 195 GLN A C 1
ATOM 1525 O O . GLN A 1 195 ? 7.368 -3.209 -1.161 1.00 95.38 195 GLN A O 1
ATOM 1530 N N . ALA A 1 196 ? 8.275 -4.560 -2.685 1.00 96.19 196 ALA A N 1
ATOM 1531 C CA . ALA A 1 196 ? 7.184 -4.425 -3.631 1.00 96.19 196 ALA A CA 1
ATOM 1532 C C . ALA A 1 196 ? 6.005 -5.334 -3.250 1.00 96.19 196 ALA A C 1
ATOM 1534 O O . ALA A 1 196 ? 6.215 -6.507 -2.916 1.00 96.19 196 ALA A O 1
ATOM 1535 N N . PRO A 1 197 ? 4.755 -4.847 -3.341 1.00 96.62 197 PRO A N 1
ATOM 1536 C CA . PRO A 1 197 ? 3.597 -5.708 -3.169 1.00 96.62 197 PRO A CA 1
ATOM 1537 C C . PRO A 1 197 ? 3.532 -6.732 -4.307 1.00 96.62 197 PRO A C 1
ATOM 1539 O O . PRO A 1 197 ? 4.051 -6.511 -5.406 1.00 96.62 197 PRO A O 1
ATOM 1542 N N . ASP A 1 198 ? 2.855 -7.850 -4.057 1.00 96.31 198 ASP A N 1
ATOM 1543 C CA . ASP A 1 198 ? 2.733 -8.986 -4.980 1.00 96.31 198 ASP A CA 1
ATOM 1544 C C . ASP A 1 198 ? 2.314 -8.550 -6.381 1.00 96.31 198 ASP A C 1
ATOM 1546 O O . ASP A 1 198 ? 2.883 -8.982 -7.379 1.00 96.31 198 ASP A O 1
ATOM 1550 N N . GLU A 1 199 ? 1.330 -7.660 -6.459 1.00 95.06 199 GLU A N 1
ATOM 1551 C CA . GLU A 1 199 ? 0.807 -7.160 -7.725 1.00 95.06 199 GLU A CA 1
ATOM 1552 C C . GLU A 1 199 ? 1.836 -6.316 -8.486 1.00 95.06 199 GLU A C 1
ATOM 1554 O O . GLU A 1 199 ? 1.944 -6.444 -9.704 1.00 95.06 199 GLU A O 1
ATOM 1559 N N . SER A 1 200 ? 2.662 -5.529 -7.791 1.00 95.50 200 SER A N 1
ATOM 1560 C CA . SER A 1 200 ? 3.756 -4.784 -8.424 1.00 95.50 200 SER A CA 1
ATOM 1561 C C . SER A 1 200 ? 4.802 -5.742 -9.011 1.00 95.50 200 SER A C 1
ATOM 1563 O O . SER A 1 200 ? 5.212 -5.609 -10.167 1.00 95.50 200 SER A O 1
ATOM 1565 N N . LEU A 1 201 ? 5.157 -6.803 -8.273 1.00 95.69 201 LEU A N 1
ATOM 1566 C CA . LEU A 1 201 ? 6.046 -7.861 -8.766 1.00 95.69 201 LEU A CA 1
ATOM 1567 C C . LEU A 1 201 ? 5.458 -8.601 -9.973 1.00 95.69 201 LEU A C 1
ATOM 1569 O O . LEU A 1 201 ? 6.166 -8.821 -10.955 1.00 95.69 201 LEU A O 1
ATOM 1573 N N . LYS A 1 202 ? 4.165 -8.934 -9.946 1.00 95.75 202 LYS A N 1
ATOM 1574 C CA . LYS A 1 202 ? 3.455 -9.568 -11.071 1.00 95.75 202 LYS A CA 1
ATOM 1575 C C . LYS A 1 202 ? 3.346 -8.669 -12.298 1.00 95.75 202 LYS A C 1
ATOM 1577 O O . LYS A 1 202 ? 3.167 -9.187 -13.397 1.00 95.75 202 LYS A O 1
ATOM 1582 N N . LEU A 1 203 ? 3.467 -7.350 -12.157 1.00 94.62 203 LEU A N 1
ATOM 1583 C CA . LEU A 1 203 ? 3.520 -6.410 -13.281 1.00 94.62 203 LEU A CA 1
ATOM 1584 C C . LEU A 1 203 ? 4.939 -6.173 -13.805 1.00 94.62 203 LEU A C 1
ATOM 1586 O O . LEU A 1 203 ? 5.117 -5.874 -14.984 1.00 94.62 203 LEU A O 1
ATOM 1590 N N . TRP A 1 204 ? 5.953 -6.377 -12.967 1.00 92.12 204 TRP A N 1
ATOM 1591 C CA . TRP A 1 204 ? 7.340 -6.096 -13.321 1.00 92.12 204 TRP A CA 1
ATOM 1592 C C . TRP A 1 204 ? 8.184 -7.335 -13.685 1.00 92.12 204 TRP A C 1
ATOM 1594 O O . TRP A 1 204 ? 9.044 -7.257 -14.561 1.00 92.12 204 TRP A O 1
ATOM 1604 N N . LEU A 1 205 ? 7.949 -8.508 -13.093 1.00 94.25 205 LEU A N 1
ATOM 1605 C CA . LEU A 1 205 ? 8.728 -9.738 -13.333 1.00 94.25 205 LEU A CA 1
ATOM 1606 C C . LEU A 1 205 ? 7.951 -10.764 -14.153 1.00 94.25 205 LEU A C 1
ATOM 1608 O O . LEU A 1 205 ? 6.745 -10.870 -13.963 1.00 94.25 205 LEU A O 1
ATOM 1612 N N . PRO A 1 206 ? 8.569 -11.519 -15.081 1.00 94.44 206 PRO A N 1
ATOM 1613 C CA . PRO A 1 206 ? 7.907 -12.643 -15.751 1.00 94.44 206 PRO A CA 1
ATOM 1614 C C . PRO A 1 206 ? 7.143 -13.525 -14.757 1.00 94.44 206 PRO A C 1
ATOM 1616 O O . PRO A 1 206 ? 7.630 -13.742 -13.652 1.00 94.44 206 PRO A O 1
ATOM 1619 N N . GLU A 1 207 ? 5.981 -14.050 -15.144 1.00 94.19 207 GLU A N 1
ATOM 1620 C CA . GLU A 1 207 ? 5.041 -14.717 -14.227 1.00 94.19 207 GLU A CA 1
ATOM 1621 C C . GLU A 1 207 ? 5.707 -15.773 -13.332 1.00 94.19 207 GLU A C 1
ATOM 1623 O O . GLU A 1 207 ? 5.547 -15.750 -12.112 1.00 94.19 207 GLU A O 1
ATOM 1628 N N . ARG A 1 208 ? 6.544 -16.638 -13.921 1.00 96.44 208 ARG A N 1
ATOM 1629 C CA . ARG A 1 208 ? 7.299 -17.663 -13.185 1.00 96.44 208 ARG A CA 1
ATOM 1630 C C . ARG A 1 208 ? 8.232 -17.064 -12.126 1.00 96.44 208 ARG A C 1
ATOM 1632 O O . ARG A 1 208 ? 8.307 -17.583 -11.019 1.00 96.44 208 ARG A O 1
ATOM 1639 N N . GLN A 1 209 ? 8.934 -15.983 -12.465 1.00 97.00 209 GLN A N 1
ATOM 1640 C CA . GLN A 1 209 ? 9.849 -15.307 -11.543 1.00 97.00 209 GLN A CA 1
ATOM 1641 C C . GLN A 1 209 ? 9.079 -14.574 -10.442 1.00 97.00 209 GLN A C 1
ATOM 1643 O O . GLN A 1 209 ? 9.453 -14.673 -9.279 1.00 97.00 209 GLN A O 1
ATOM 1648 N N . ALA A 1 210 ? 7.987 -13.885 -10.792 1.00 97.00 210 ALA A N 1
ATOM 1649 C CA . ALA A 1 210 ? 7.124 -13.224 -9.818 1.00 97.00 210 ALA A CA 1
ATOM 1650 C C . ALA A 1 210 ? 6.598 -14.233 -8.790 1.00 97.00 210 ALA A C 1
ATOM 1652 O O . ALA A 1 210 ? 6.732 -14.005 -7.592 1.00 97.00 210 ALA A O 1
ATOM 1653 N N . LYS A 1 211 ? 6.073 -15.374 -9.255 1.00 97.56 211 LYS A N 1
ATOM 1654 C CA . LYS A 1 211 ? 5.569 -16.445 -8.390 1.00 97.56 211 LYS A CA 1
ATOM 1655 C C . LYS A 1 211 ? 6.653 -16.978 -7.449 1.00 97.56 211 LYS A C 1
ATOM 1657 O O . LYS A 1 211 ? 6.439 -16.985 -6.244 1.00 97.56 211 LYS A O 1
ATOM 1662 N N . ALA A 1 212 ? 7.831 -17.317 -7.975 1.00 97.19 212 ALA A N 1
ATOM 1663 C CA . ALA A 1 212 ? 8.932 -17.838 -7.164 1.00 97.19 212 ALA A CA 1
ATOM 1664 C C . ALA A 1 212 ? 9.424 -16.837 -6.100 1.00 97.19 212 ALA A C 1
ATOM 1666 O O . ALA A 1 212 ? 9.714 -17.220 -4.969 1.00 97.19 212 ALA A O 1
ATOM 1667 N N . VAL A 1 213 ? 9.494 -15.542 -6.437 1.00 97.69 213 VAL A N 1
ATOM 1668 C CA . VAL A 1 213 ? 9.862 -14.485 -5.478 1.00 97.69 213 VAL A CA 1
ATOM 1669 C C . VAL A 1 213 ? 8.795 -14.332 -4.390 1.00 97.69 213 VAL A C 1
ATOM 1671 O O . VAL A 1 213 ? 9.136 -14.202 -3.214 1.00 97.69 213 VAL A O 1
ATOM 1674 N N . ILE A 1 214 ? 7.512 -14.358 -4.763 1.00 97.25 214 ILE A N 1
ATOM 1675 C CA . ILE A 1 214 ? 6.393 -14.250 -3.818 1.00 97.25 214 ILE A CA 1
ATOM 1676 C C . ILE A 1 214 ? 6.383 -15.444 -2.853 1.00 97.25 214 ILE A C 1
ATOM 1678 O O . ILE A 1 214 ? 6.292 -15.228 -1.648 1.00 97.25 214 ILE A O 1
ATOM 1682 N N . GLU A 1 215 ? 6.535 -16.668 -3.360 1.00 96.69 215 GLU A N 1
ATOM 1683 C CA . GLU A 1 215 ? 6.582 -17.894 -2.550 1.00 96.69 215 GLU A CA 1
ATOM 1684 C C . GLU A 1 215 ? 7.771 -17.880 -1.580 1.00 96.69 215 GLU A C 1
ATOM 1686 O O . GLU A 1 215 ? 7.596 -18.066 -0.379 1.00 96.69 215 GLU A O 1
ATOM 1691 N N . SER A 1 216 ? 8.972 -17.546 -2.067 1.00 96.12 216 SER A N 1
ATOM 1692 C CA . SER A 1 216 ? 10.166 -17.430 -1.218 1.00 96.12 216 SER A CA 1
ATOM 1693 C C . SER A 1 216 ? 9.985 -16.398 -0.096 1.00 96.12 216 SER A C 1
ATOM 1695 O O . SER A 1 216 ? 10.440 -16.606 1.027 1.00 96.12 216 SER A O 1
ATOM 1697 N N . ARG A 1 217 ? 9.272 -15.294 -0.358 1.00 95.00 217 ARG A N 1
ATOM 1698 C CA . ARG A 1 217 ? 8.954 -14.286 0.666 1.00 95.00 217 ARG A CA 1
ATOM 1699 C C . ARG A 1 217 ? 7.956 -14.791 1.698 1.00 95.00 217 ARG A C 1
ATOM 1701 O O . ARG A 1 217 ? 8.146 -14.516 2.877 1.00 95.00 217 ARG A O 1
ATOM 1708 N N . GLN A 1 218 ? 6.911 -15.496 1.270 1.00 92.25 218 GLN A N 1
ATOM 1709 C CA . GLN A 1 218 ? 5.909 -16.068 2.176 1.00 92.25 218 GLN A CA 1
ATOM 1710 C C . GLN A 1 218 ? 6.534 -17.105 3.118 1.00 92.25 218 GLN A C 1
ATOM 1712 O O . GLN A 1 218 ? 6.152 -17.174 4.282 1.00 92.25 218 GLN A O 1
ATOM 1717 N N . ASN A 1 219 ? 7.560 -17.819 2.649 1.00 92.19 219 ASN A N 1
ATOM 1718 C CA . ASN A 1 219 ? 8.338 -18.761 3.456 1.00 92.19 219 ASN A CA 1
ATOM 1719 C C . ASN A 1 219 ? 9.405 -18.090 4.345 1.00 92.19 219 ASN A C 1
ATOM 1721 O O . ASN A 1 219 ? 10.080 -18.774 5.104 1.00 92.19 219 ASN A O 1
ATOM 1725 N N . GLY A 1 220 ? 9.593 -16.766 4.258 1.00 90.25 220 GLY A N 1
ATOM 1726 C CA . GLY A 1 220 ? 10.623 -16.045 5.018 1.00 90.25 220 GLY A CA 1
ATOM 1727 C C . GLY A 1 220 ? 12.055 -16.220 4.492 1.00 90.25 220 GLY A C 1
ATOM 1728 O O . GLY A 1 220 ? 13.004 -15.806 5.151 1.00 90.25 220 GLY A O 1
ATOM 1729 N N . GLU A 1 221 ? 12.227 -16.788 3.299 1.00 91.94 221 GLU A N 1
ATOM 1730 C CA . GLU A 1 221 ? 13.531 -17.134 2.710 1.00 91.94 221 GLU A CA 1
ATOM 1731 C C . GLU A 1 221 ? 14.062 -16.062 1.741 1.00 91.94 221 GLU A C 1
ATOM 1733 O O . GLU A 1 221 ? 15.202 -16.137 1.269 1.00 91.94 221 GLU A O 1
ATOM 1738 N N . LEU A 1 222 ? 13.242 -15.059 1.405 1.00 93.88 222 LEU A N 1
ATOM 1739 C CA . LEU A 1 222 ? 13.601 -14.061 0.403 1.00 93.88 222 LEU A CA 1
ATOM 1740 C C . LEU A 1 222 ? 14.702 -13.119 0.911 1.00 93.88 222 LEU A C 1
ATOM 1742 O O . LEU A 1 222 ? 14.454 -12.146 1.622 1.00 93.88 222 LEU A O 1
ATOM 1746 N N . THR A 1 223 ? 15.924 -13.369 0.452 1.00 93.50 223 THR A N 1
ATOM 1747 C CA . THR A 1 223 ? 17.094 -12.503 0.643 1.00 93.50 223 THR A CA 1
ATOM 1748 C C . THR A 1 223 ? 17.474 -11.788 -0.662 1.00 93.50 223 THR A C 1
ATOM 1750 O O . THR A 1 223 ? 17.083 -12.231 -1.745 1.00 93.50 223 THR A O 1
ATOM 1753 N N . PRO A 1 224 ? 18.281 -10.709 -0.618 1.00 94.44 224 PRO A N 1
ATOM 1754 C CA . PRO A 1 224 ? 18.864 -10.101 -1.819 1.00 94.44 224 PRO A CA 1
ATOM 1755 C C . PRO A 1 224 ? 19.565 -11.105 -2.751 1.00 94.44 224 PRO A C 1
ATOM 1757 O O . PRO A 1 224 ? 19.461 -11.018 -3.978 1.00 94.44 224 PRO A O 1
ATOM 1760 N N . GLN A 1 225 ? 20.270 -12.074 -2.165 1.00 95.25 225 GLN A N 1
ATOM 1761 C CA . GLN A 1 225 ? 20.961 -13.141 -2.881 1.00 95.25 225 GLN A CA 1
ATOM 1762 C C . GLN A 1 225 ? 19.954 -14.080 -3.547 1.00 95.25 225 GLN A C 1
ATOM 1764 O O . GLN A 1 225 ? 20.059 -14.319 -4.749 1.00 95.25 225 GLN A O 1
ATOM 1769 N N . GLN A 1 226 ? 18.946 -14.538 -2.799 1.00 96.06 226 GLN A N 1
ATOM 1770 C CA . GLN A 1 226 ? 17.889 -15.406 -3.316 1.00 96.06 226 GLN A CA 1
ATOM 1771 C C . GLN A 1 226 ? 17.114 -14.728 -4.451 1.00 96.06 226 GLN A C 1
ATOM 1773 O O . GLN A 1 226 ? 16.909 -15.311 -5.512 1.00 96.06 226 GLN A O 1
ATOM 1778 N N . PHE A 1 227 ? 16.758 -13.454 -4.285 1.00 96.88 227 PHE A N 1
ATOM 1779 C CA . PHE A 1 227 ? 16.106 -12.663 -5.325 1.00 96.88 227 PHE A CA 1
ATOM 1780 C C . PHE A 1 227 ? 16.946 -12.598 -6.607 1.00 96.88 227 PHE A C 1
ATOM 1782 O O . PHE A 1 227 ? 16.426 -12.793 -7.709 1.00 96.88 227 PHE A O 1
ATOM 1789 N N . THR A 1 228 ? 18.254 -12.369 -6.468 1.00 96.69 228 THR A N 1
ATOM 1790 C CA . THR A 1 228 ? 19.184 -12.342 -7.606 1.00 96.69 228 THR A CA 1
ATOM 1791 C C . THR A 1 228 ? 19.250 -13.701 -8.305 1.00 96.69 228 THR A C 1
ATOM 1793 O O . THR A 1 228 ? 19.284 -13.751 -9.530 1.00 96.69 228 THR A O 1
ATOM 1796 N N . GLN A 1 229 ? 19.235 -14.807 -7.558 1.00 96.38 229 GLN A N 1
ATOM 1797 C CA . GLN A 1 229 ? 19.239 -16.161 -8.123 1.00 96.38 229 GLN A CA 1
ATOM 1798 C C . GLN A 1 229 ? 17.942 -16.480 -8.879 1.00 96.38 229 GLN A C 1
ATOM 1800 O O . GLN A 1 229 ? 17.990 -17.053 -9.964 1.00 96.38 229 GLN A O 1
ATOM 1805 N N . LEU A 1 230 ? 16.792 -16.070 -8.338 1.00 96.31 230 LEU A N 1
ATOM 1806 C CA . LEU A 1 230 ? 15.478 -16.326 -8.935 1.00 96.31 230 LEU A CA 1
ATOM 1807 C C . LEU A 1 230 ? 15.210 -15.485 -10.193 1.00 96.31 230 LEU A C 1
ATOM 1809 O O . LEU A 1 230 ? 14.516 -15.935 -11.105 1.00 96.31 230 LEU A O 1
ATOM 1813 N N . THR A 1 231 ? 15.727 -14.254 -10.241 1.00 95.81 231 THR A N 1
ATOM 1814 C CA . THR A 1 231 ? 15.388 -13.279 -11.297 1.00 95.81 231 THR A CA 1
ATOM 1815 C C . THR A 1 231 ? 16.537 -12.972 -12.257 1.00 95.81 231 THR A C 1
ATOM 1817 O O . THR A 1 231 ? 16.299 -12.496 -13.366 1.00 95.81 231 THR A O 1
ATOM 1820 N N . GLY A 1 232 ? 17.784 -13.209 -11.842 1.00 94.94 232 GLY A N 1
ATOM 1821 C CA . GLY A 1 232 ? 18.992 -12.736 -12.522 1.00 94.94 232 GLY A CA 1
ATOM 1822 C C . GLY A 1 232 ? 19.275 -11.238 -12.338 1.00 94.94 232 GLY A C 1
ATOM 1823 O O . GLY A 1 232 ? 20.296 -10.749 -12.822 1.00 94.94 232 GLY A O 1
ATOM 1824 N N . LEU A 1 233 ? 18.401 -10.495 -11.648 1.00 93.31 233 LEU A N 1
ATOM 1825 C CA . LEU A 1 233 ? 18.516 -9.049 -11.465 1.00 93.31 233 LEU A CA 1
ATOM 1826 C C . LEU A 1 233 ? 19.385 -8.721 -10.250 1.00 93.31 233 LEU A C 1
ATOM 1828 O O . LEU A 1 233 ? 19.221 -9.294 -9.176 1.00 93.31 233 LEU A O 1
ATOM 1832 N N . ARG A 1 234 ? 20.303 -7.769 -10.422 1.00 93.12 234 ARG A N 1
ATOM 1833 C CA . ARG A 1 234 ? 21.249 -7.331 -9.389 1.00 93.12 234 ARG A CA 1
ATOM 1834 C C . ARG A 1 234 ? 20.950 -5.900 -8.961 1.00 93.12 234 ARG A C 1
ATOM 1836 O O . ARG A 1 234 ? 20.355 -5.134 -9.717 1.00 93.12 234 ARG A O 1
ATOM 1843 N N . LYS A 1 235 ? 21.433 -5.541 -7.768 1.00 90.62 235 LYS A N 1
ATOM 1844 C CA . LYS A 1 235 ? 21.441 -4.156 -7.285 1.00 90.62 235 LYS A CA 1
ATOM 1845 C C . LYS A 1 235 ? 22.096 -3.241 -8.329 1.00 90.62 235 LYS A C 1
ATOM 1847 O O . LYS A 1 235 ? 23.155 -3.572 -8.860 1.00 90.62 235 LYS A O 1
ATOM 1852 N N . SER A 1 236 ? 21.475 -2.097 -8.580 1.00 89.94 236 SER A N 1
ATOM 1853 C CA . SER A 1 236 ? 21.959 -1.040 -9.470 1.00 89.94 236 SER A CA 1
ATOM 1854 C C . SER A 1 236 ? 21.522 0.326 -8.936 1.00 89.94 236 SER A C 1
ATOM 1856 O O . SER A 1 236 ? 20.820 0.405 -7.927 1.00 89.94 236 SER A O 1
ATOM 1858 N N . ASP A 1 237 ? 21.885 1.406 -9.623 1.00 86.12 237 ASP A N 1
ATOM 1859 C CA . ASP A 1 237 ? 21.461 2.761 -9.238 1.00 86.12 237 ASP A CA 1
ATOM 1860 C C . ASP A 1 237 ? 19.937 2.956 -9.306 1.00 86.12 237 ASP A C 1
ATOM 1862 O O . ASP A 1 237 ? 19.388 3.814 -8.620 1.00 86.12 237 ASP A O 1
ATOM 1866 N N . TYR A 1 238 ? 19.248 2.112 -10.080 1.00 86.31 238 TYR A N 1
ATOM 1867 C CA . TYR A 1 238 ? 17.795 2.135 -10.268 1.00 86.31 238 TYR 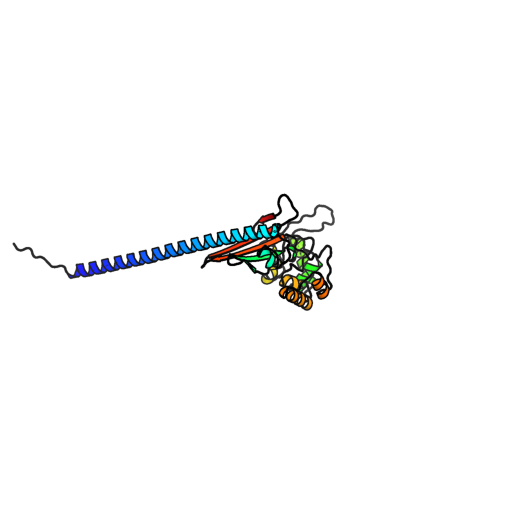A CA 1
ATOM 1868 C C . TYR A 1 238 ? 17.072 0.992 -9.537 1.00 86.31 238 TYR A C 1
ATOM 1870 O O . TYR A 1 238 ? 15.846 0.893 -9.612 1.00 86.31 238 TYR A O 1
ATOM 1878 N N . MET A 1 239 ? 17.805 0.124 -8.828 1.00 91.56 239 MET A N 1
ATOM 1879 C CA . MET A 1 239 ? 17.247 -1.019 -8.101 1.00 91.56 239 MET A CA 1
ATOM 1880 C C . MET A 1 239 ? 18.006 -1.286 -6.803 1.00 91.56 239 MET A C 1
ATOM 1882 O O . MET A 1 239 ? 19.173 -1.683 -6.817 1.00 91.56 239 MET A O 1
ATOM 1886 N N . LEU A 1 240 ? 17.322 -1.138 -5.670 1.00 92.31 240 LEU A N 1
ATOM 1887 C CA . LEU A 1 240 ? 17.898 -1.347 -4.341 1.00 92.31 240 LEU A CA 1
ATOM 1888 C C . LEU A 1 240 ? 17.116 -2.425 -3.580 1.00 92.31 240 LEU A C 1
ATOM 1890 O O . LEU A 1 240 ? 15.976 -2.734 -3.900 1.00 92.31 240 LEU A O 1
ATOM 1894 N N . PHE A 1 241 ? 17.745 -3.017 -2.567 1.00 93.56 241 PHE A N 1
ATOM 1895 C CA . PHE A 1 241 ? 17.197 -4.161 -1.820 1.00 93.56 241 PHE A CA 1
ATOM 1896 C C . PHE A 1 241 ? 16.966 -3.861 -0.333 1.00 93.56 241 PHE A C 1
ATOM 1898 O O . PHE A 1 241 ? 16.859 -4.774 0.481 1.00 93.56 241 PHE A O 1
ATOM 1905 N N . TYR A 1 242 ? 16.922 -2.586 0.039 1.00 89.88 242 TYR A N 1
ATOM 1906 C CA . TYR A 1 242 ? 16.685 -2.142 1.408 1.00 89.88 242 TYR A CA 1
ATOM 1907 C C . TYR A 1 242 ? 15.574 -1.090 1.426 1.00 89.88 242 TYR A C 1
ATOM 1909 O O . TYR A 1 242 ? 15.467 -0.337 0.455 1.00 89.88 242 TYR A O 1
ATOM 1917 N N . PRO A 1 243 ? 14.770 -1.017 2.503 1.00 92.25 243 PRO A N 1
ATOM 1918 C CA . PRO A 1 243 ? 13.697 -0.034 2.606 1.00 92.25 243 PRO A CA 1
ATOM 1919 C C . PRO A 1 243 ? 14.215 1.403 2.467 1.00 92.25 243 PRO A C 1
ATOM 1921 O O . PRO A 1 243 ? 15.308 1.734 2.930 1.00 92.25 243 PRO A O 1
ATOM 1924 N N . SER A 1 244 ? 13.423 2.260 1.825 1.00 91.31 244 SER A N 1
ATOM 1925 C CA . SER A 1 244 ? 13.768 3.649 1.518 1.00 91.31 244 SER A CA 1
ATOM 1926 C C . SER A 1 244 ? 13.553 4.608 2.686 1.00 91.31 244 SER A C 1
ATOM 1928 O O . SER A 1 244 ? 14.015 5.744 2.620 1.00 91.31 244 SER A O 1
ATOM 1930 N N . GLY A 1 245 ? 12.814 4.184 3.714 1.00 90.06 245 GLY A N 1
ATOM 1931 C CA . GLY A 1 245 ? 12.355 5.053 4.798 1.00 90.06 245 GLY A CA 1
ATOM 1932 C C . GLY A 1 245 ? 11.077 5.827 4.469 1.00 90.06 245 GLY A C 1
ATOM 1933 O O . GLY A 1 245 ? 10.541 6.502 5.340 1.00 90.06 245 GLY A O 1
ATOM 1934 N N . ARG A 1 246 ? 10.550 5.733 3.241 1.00 92.38 246 ARG A N 1
ATOM 1935 C CA . ARG A 1 246 ? 9.323 6.430 2.827 1.00 92.38 246 ARG A CA 1
ATOM 1936 C C . ARG A 1 246 ? 8.149 5.472 2.831 1.00 92.38 246 ARG A C 1
ATOM 1938 O O . ARG A 1 246 ? 7.979 4.687 1.900 1.00 92.38 246 ARG A O 1
ATOM 1945 N N . PHE A 1 247 ? 7.340 5.546 3.876 1.00 94.19 247 PHE A N 1
ATOM 1946 C CA . PHE A 1 247 ? 6.318 4.552 4.162 1.00 94.19 247 PHE A CA 1
ATOM 1947 C C . PHE A 1 247 ? 4.915 5.133 4.043 1.00 94.19 247 PHE A C 1
ATOM 1949 O O . PHE A 1 247 ? 4.614 6.200 4.579 1.00 94.19 247 PHE A O 1
ATOM 1956 N N . ILE A 1 248 ? 4.045 4.385 3.373 1.00 94.56 248 ILE A N 1
ATOM 1957 C CA . ILE A 1 248 ? 2.597 4.537 3.439 1.00 94.56 248 ILE A CA 1
ATOM 1958 C C . ILE A 1 248 ? 2.117 3.557 4.507 1.00 94.56 248 ILE A C 1
ATOM 1960 O O . ILE A 1 248 ? 2.230 2.342 4.344 1.00 94.56 248 ILE A O 1
ATOM 1964 N N . ILE A 1 249 ? 1.602 4.089 5.610 1.00 95.94 249 ILE A N 1
ATOM 1965 C CA . ILE A 1 249 ? 1.167 3.305 6.764 1.00 95.94 249 ILE A CA 1
ATOM 1966 C C . ILE A 1 249 ? -0.345 3.399 6.880 1.00 95.94 249 ILE A C 1
ATOM 1968 O O . ILE A 1 249 ? -0.908 4.492 6.819 1.00 95.94 249 ILE A O 1
ATOM 1972 N N . THR A 1 250 ? -0.998 2.256 7.072 1.00 97.06 250 THR A N 1
ATOM 1973 C CA . THR A 1 250 ? -2.419 2.173 7.413 1.00 97.06 250 THR A CA 1
ATOM 1974 C C . THR A 1 250 ? -2.578 1.455 8.746 1.00 97.06 250 THR A C 1
ATOM 1976 O O . THR A 1 250 ? -2.112 0.331 8.901 1.00 97.06 250 THR A O 1
ATOM 1979 N N . LEU A 1 251 ? -3.246 2.107 9.693 1.00 97.25 251 LEU A N 1
ATOM 1980 C CA . LEU A 1 251 ? -3.599 1.574 11.006 1.00 97.25 251 LEU A CA 1
ATOM 1981 C C . LEU A 1 251 ? -5.108 1.365 11.049 1.00 97.25 251 LEU A C 1
ATOM 1983 O O . LEU A 1 251 ? -5.856 2.275 10.675 1.00 97.25 251 LEU A O 1
ATOM 1987 N N . LYS A 1 252 ? -5.560 0.193 11.492 1.00 97.62 252 LYS A N 1
ATOM 1988 C CA . LYS A 1 252 ? -6.984 -0.136 11.599 1.00 97.62 252 LYS A CA 1
ATOM 1989 C C . LYS A 1 252 ? -7.293 -0.718 12.970 1.00 97.62 252 LYS A C 1
ATOM 1991 O O . LYS A 1 252 ? -6.589 -1.603 13.444 1.00 97.62 252 LYS A O 1
ATOM 1996 N N . LYS A 1 253 ? -8.387 -0.259 13.575 1.00 96.88 253 LYS A N 1
ATOM 1997 C CA . LYS A 1 253 ? -8.951 -0.859 14.785 1.00 96.88 253 LYS A CA 1
ATOM 1998 C C . LYS A 1 253 ? -10.468 -0.905 14.692 1.00 96.88 253 LYS A C 1
ATOM 2000 O O . LYS A 1 253 ? -11.105 0.072 14.298 1.00 96.88 253 LYS A O 1
ATOM 2005 N N . GLN A 1 254 ? -11.027 -2.046 15.076 1.00 95.25 254 GLN A N 1
ATOM 2006 C CA . GLN A 1 254 ? -12.449 -2.224 15.318 1.00 95.25 254 GLN A CA 1
ATOM 2007 C C . GLN A 1 254 ? -12.688 -2.573 16.795 1.00 95.25 254 GLN A C 1
ATOM 2009 O O . GLN A 1 254 ? -12.047 -3.480 17.325 1.00 95.25 254 GLN A O 1
ATOM 2014 N N . ILE A 1 255 ? -13.600 -1.851 17.447 1.00 93.62 255 ILE A N 1
ATOM 2015 C CA . ILE A 1 255 ? -14.110 -2.150 18.794 1.00 93.62 255 ILE A CA 1
ATOM 2016 C C . ILE A 1 255 ? -15.632 -2.100 18.702 1.00 93.62 255 ILE A C 1
ATOM 2018 O O . ILE A 1 255 ? -16.179 -1.084 18.277 1.00 93.62 255 ILE A O 1
ATOM 2022 N N . GLY A 1 256 ? -16.304 -3.209 19.024 1.00 90.50 256 GLY A N 1
ATOM 2023 C CA . GLY A 1 256 ? -17.734 -3.355 18.748 1.00 90.50 256 GLY A CA 1
ATOM 2024 C C . GLY A 1 256 ? -18.037 -3.092 17.267 1.00 90.50 256 GLY A C 1
ATOM 2025 O O . GLY A 1 256 ? -17.416 -3.687 16.375 1.00 90.50 256 GLY A O 1
ATOM 2026 N N . ASP A 1 257 ? -18.940 -2.144 17.021 1.00 88.12 257 ASP A N 1
ATOM 2027 C CA . ASP A 1 257 ? -19.316 -1.679 15.679 1.00 88.12 257 ASP A CA 1
ATOM 2028 C C . ASP A 1 257 ? -18.476 -0.487 15.185 1.00 88.12 257 ASP A C 1
ATOM 2030 O O . ASP A 1 257 ? -18.510 -0.137 13.999 1.00 88.12 257 ASP A O 1
ATOM 2034 N N . ALA A 1 258 ? -17.694 0.145 16.064 1.00 91.25 258 ALA A N 1
ATOM 2035 C CA . ALA A 1 258 ? -16.867 1.286 15.706 1.00 91.25 258 ALA A CA 1
ATOM 2036 C C . ALA A 1 258 ? -15.608 0.825 14.961 1.00 91.25 258 ALA A C 1
ATOM 2038 O O . ALA A 1 258 ? -14.784 0.078 15.490 1.00 91.25 258 ALA A O 1
ATOM 2039 N N . ARG A 1 259 ? -15.433 1.311 13.727 1.00 94.38 259 ARG A N 1
ATOM 2040 C CA . ARG A 1 259 ? -14.230 1.098 12.911 1.00 94.38 259 ARG A CA 1
ATOM 2041 C C . ARG A 1 259 ? -13.505 2.414 12.713 1.00 94.38 259 ARG A C 1
ATOM 2043 O O . ARG A 1 259 ? -14.079 3.366 12.187 1.00 94.38 259 ARG A O 1
ATOM 2050 N N . VAL A 1 260 ? -12.233 2.446 13.079 1.00 95.00 260 VAL A N 1
ATOM 2051 C CA . VAL A 1 260 ? -11.363 3.598 12.857 1.00 95.00 260 VAL A CA 1
ATOM 2052 C C . VAL A 1 260 ? -10.198 3.153 11.981 1.00 95.00 260 VAL A C 1
ATOM 2054 O O . VAL A 1 260 ? -9.625 2.077 12.165 1.00 95.00 260 VAL A O 1
ATOM 2057 N N . GLN A 1 261 ? -9.873 3.976 10.989 1.00 96.00 261 GLN A N 1
ATOM 2058 C CA . GLN A 1 261 ? -8.733 3.780 10.107 1.00 96.00 261 GLN A CA 1
ATOM 2059 C C . GLN A 1 261 ? -7.958 5.087 10.005 1.00 96.00 261 GLN A C 1
ATOM 2061 O O . GLN A 1 261 ? -8.543 6.143 9.769 1.00 96.00 261 GLN A O 1
ATOM 2066 N N . ARG A 1 262 ? -6.633 5.002 10.109 1.00 94.94 262 ARG A N 1
ATOM 2067 C CA . ARG A 1 262 ? -5.731 6.123 9.854 1.00 94.94 262 ARG A CA 1
ATOM 2068 C C . ARG A 1 262 ? -4.711 5.727 8.802 1.00 94.94 262 ARG A C 1
ATOM 2070 O O . ARG A 1 262 ? -4.048 4.706 8.942 1.00 94.94 262 ARG A O 1
ATOM 2077 N N . LYS A 1 263 ? -4.583 6.545 7.758 1.00 93.62 263 LYS A N 1
ATOM 2078 C CA . LYS A 1 263 ? -3.564 6.392 6.719 1.00 93.62 263 LYS A CA 1
ATOM 2079 C C . LYS A 1 263 ? -2.613 7.582 6.768 1.00 93.62 263 LYS A C 1
ATOM 2081 O O . LYS A 1 263 ? -3.059 8.713 6.932 1.00 93.62 263 LYS A O 1
ATOM 2086 N N . MET A 1 264 ? -1.316 7.343 6.654 1.00 92.81 264 MET A N 1
ATOM 2087 C CA . MET A 1 264 ? -0.301 8.396 6.704 1.00 92.81 264 MET A CA 1
ATOM 2088 C C . MET A 1 264 ? 0.854 8.086 5.761 1.00 92.81 264 MET A C 1
ATOM 2090 O O . MET A 1 264 ? 1.181 6.919 5.545 1.00 92.81 264 MET A O 1
ATOM 2094 N N . PHE A 1 265 ? 1.466 9.136 5.221 1.00 90.88 265 PHE A N 1
ATOM 2095 C CA . PHE A 1 265 ? 2.717 9.034 4.482 1.00 90.88 265 PHE A CA 1
ATOM 2096 C C . PHE A 1 265 ? 3.830 9.724 5.265 1.00 90.88 265 PHE A C 1
ATOM 2098 O O . PHE A 1 265 ? 3.761 10.923 5.557 1.00 90.88 265 PHE A O 1
ATOM 2105 N N . ILE A 1 266 ? 4.847 8.945 5.623 1.00 90.88 266 ILE A N 1
ATOM 2106 C CA . ILE A 1 266 ? 5.974 9.400 6.432 1.00 90.88 266 ILE A CA 1
ATOM 2107 C C . ILE A 1 266 ? 7.290 9.149 5.708 1.00 90.88 266 ILE A C 1
ATOM 2109 O O . ILE A 1 266 ? 7.413 8.237 4.892 1.00 90.88 266 ILE A O 1
ATOM 2113 N N . ASN A 1 267 ? 8.291 9.943 6.054 1.00 90.00 267 ASN A N 1
ATOM 2114 C CA . ASN A 1 267 ? 9.680 9.705 5.722 1.00 90.00 267 ASN A CA 1
ATOM 2115 C C . ASN A 1 267 ? 10.478 9.597 7.016 1.00 90.00 267 ASN A C 1
ATOM 2117 O O . ASN A 1 267 ? 10.485 10.519 7.829 1.00 90.00 267 ASN A O 1
ATOM 2121 N N . VAL A 1 268 ? 11.127 8.461 7.205 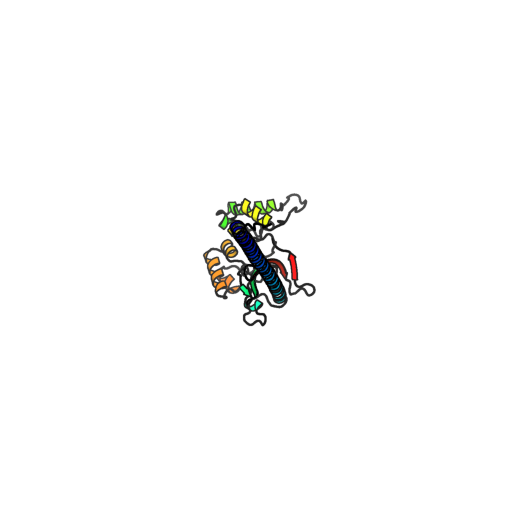1.00 85.75 268 VAL A N 1
ATOM 2122 C CA . VAL A 1 268 ? 11.944 8.157 8.367 1.00 85.75 268 VAL A CA 1
ATOM 2123 C C . VAL A 1 268 ? 13.398 8.154 7.926 1.00 85.75 268 VAL A C 1
ATOM 2125 O O . VAL A 1 268 ? 13.774 7.485 6.969 1.00 85.75 268 VAL A O 1
ATOM 2128 N N . SER A 1 269 ? 14.227 8.897 8.644 1.00 81.94 269 SER A N 1
ATOM 2129 C CA . SER A 1 269 ? 15.673 8.937 8.472 1.00 81.94 269 SER A CA 1
ATOM 2130 C C . SER A 1 269 ? 16.325 8.708 9.837 1.00 81.94 269 SER A C 1
ATOM 2132 O O . SER A 1 269 ? 16.636 9.681 10.523 1.00 81.94 269 SER A O 1
ATOM 2134 N N . PRO A 1 270 ? 16.575 7.447 10.242 1.00 67.38 270 PRO A N 1
ATOM 2135 C CA . PRO A 1 270 ? 17.116 7.115 11.566 1.00 67.38 270 PRO A CA 1
ATOM 2136 C C . PRO A 1 270 ? 18.493 7.735 11.836 1.00 67.38 270 PRO A C 1
ATOM 2138 O O . PRO A 1 270 ? 18.890 7.937 12.977 1.00 67.38 270 PRO A O 1
ATOM 2141 N N . THR A 1 271 ? 19.234 8.064 10.777 1.00 69.38 271 THR A N 1
ATOM 2142 C CA . THR A 1 271 ? 20.543 8.725 10.852 1.00 69.38 271 THR A CA 1
ATOM 2143 C C . THR A 1 271 ? 20.450 10.236 11.092 1.00 69.38 271 THR A C 1
ATOM 2145 O O . THR A 1 271 ? 21.468 10.872 11.372 1.00 69.38 271 THR A O 1
ATOM 2148 N N . ASN A 1 272 ? 19.256 10.831 10.991 1.00 66.06 272 ASN A N 1
ATOM 2149 C CA . ASN A 1 272 ? 19.044 12.249 11.249 1.00 66.06 272 ASN A CA 1
ATOM 2150 C C . ASN A 1 272 ? 18.894 12.490 12.759 1.00 66.06 272 ASN A C 1
ATOM 2152 O O . ASN A 1 272 ? 17.912 12.082 13.374 1.00 66.06 272 ASN A O 1
ATOM 2156 N N . LYS A 1 273 ? 19.873 13.187 13.346 1.00 60.16 273 LYS A N 1
ATOM 2157 C CA . LYS A 1 273 ? 19.962 13.424 14.794 1.00 60.16 273 LYS A CA 1
ATOM 2158 C C . LYS A 1 273 ? 18.956 14.447 15.336 1.00 60.16 273 LYS A C 1
ATOM 2160 O O . LYS A 1 273 ? 18.766 14.482 16.545 1.00 60.16 273 LYS A O 1
ATOM 2165 N N . SER A 1 274 ? 18.355 15.296 14.496 1.00 60.44 274 SER A N 1
ATOM 2166 C CA . SER A 1 274 ? 17.445 16.361 14.955 1.00 60.44 274 SER A CA 1
ATOM 2167 C C . SER A 1 274 ? 15.968 16.016 14.770 1.00 60.44 274 SER A C 1
ATOM 2169 O O . SER A 1 274 ? 15.165 16.295 15.655 1.00 60.44 274 SER A O 1
ATOM 2171 N N . GLN A 1 275 ? 15.604 15.404 13.639 1.00 62.38 275 GLN A N 1
ATOM 2172 C CA . GLN A 1 275 ? 14.236 14.975 13.337 1.00 62.38 275 GLN A CA 1
ATOM 2173 C C . GLN A 1 275 ? 14.263 13.666 12.537 1.00 62.38 275 GLN A C 1
ATOM 2175 O O . GLN A 1 275 ? 14.381 13.703 11.307 1.00 62.38 275 GLN A O 1
ATOM 2180 N N . PRO A 1 276 ? 14.161 12.506 13.210 1.00 65.75 276 PRO A N 1
ATOM 2181 C CA . PRO A 1 276 ? 14.218 11.209 12.546 1.00 65.75 276 PRO A CA 1
ATOM 2182 C C . PRO A 1 276 ? 12.953 10.893 11.739 1.00 65.75 276 PRO A C 1
ATOM 2184 O O . PRO A 1 276 ? 13.012 10.031 10.870 1.00 65.75 276 PRO A O 1
ATOM 2187 N N . ILE A 1 277 ? 11.825 11.579 11.976 1.00 70.00 277 ILE A N 1
ATOM 2188 C CA . ILE A 1 277 ? 10.552 11.345 11.276 1.00 70.00 277 ILE A CA 1
ATOM 2189 C C . ILE A 1 277 ? 9.992 12.653 10.726 1.00 70.00 277 ILE A C 1
ATOM 2191 O O . ILE A 1 277 ? 9.851 13.638 11.447 1.00 70.00 277 ILE A O 1
ATOM 2195 N N . TRP A 1 278 ? 9.644 12.635 9.444 1.00 68.06 278 TRP A N 1
ATOM 2196 C CA . TRP A 1 278 ? 9.003 13.718 8.713 1.00 68.06 278 TRP A CA 1
ATOM 2197 C C . TRP A 1 278 ? 7.645 13.208 8.225 1.00 68.06 278 TRP A C 1
ATOM 2199 O O . TRP A 1 278 ? 7.578 12.246 7.460 1.00 68.06 278 TRP A O 1
ATOM 2209 N N . SER A 1 279 ? 6.550 13.821 8.675 1.00 64.44 279 SER A N 1
ATOM 2210 C CA . SER A 1 279 ? 5.197 13.489 8.209 1.00 64.44 279 SER A CA 1
ATOM 2211 C C . SER A 1 279 ? 4.767 14.479 7.134 1.00 64.44 279 SER A C 1
ATOM 2213 O O . SER A 1 279 ? 4.825 15.686 7.355 1.00 64.44 279 SER A O 1
ATOM 2215 N N . PHE A 1 280 ? 4.321 13.978 5.980 1.00 58.72 280 PHE A N 1
ATOM 2216 C CA . PHE A 1 280 ? 3.849 14.817 4.870 1.00 58.72 280 PHE A CA 1
ATOM 2217 C C . PHE A 1 280 ? 2.315 14.847 4.755 1.00 58.72 280 PHE A C 1
ATOM 2219 O O . PHE A 1 280 ? 1.780 15.364 3.776 1.00 58.72 280 PHE A O 1
ATOM 2226 N N . GLY A 1 281 ? 1.604 14.320 5.758 1.00 52.69 281 GLY A N 1
ATOM 2227 C CA . GLY A 1 281 ? 0.142 14.340 5.844 1.00 52.69 281 GLY A CA 1
ATOM 2228 C C . GLY A 1 281 ? -0.538 12.994 5.564 1.00 52.69 281 GLY A C 1
ATOM 2229 O O . GLY A 1 281 ? 0.088 11.931 5.519 1.00 52.69 281 GLY A O 1
ATOM 2230 N N . VAL A 1 282 ? -1.865 13.048 5.427 1.00 49.59 282 VAL A N 1
ATOM 2231 C CA . VAL A 1 282 ? -2.731 11.901 5.118 1.00 49.59 282 VAL A CA 1
ATOM 2232 C C . VAL A 1 282 ? -2.776 11.737 3.600 1.00 49.59 282 VAL A C 1
ATOM 2234 O O . VAL A 1 282 ? -3.236 12.637 2.899 1.00 49.59 282 VAL A O 1
ATOM 2237 N N . GLU A 1 283 ? -2.318 10.600 3.073 1.00 51.25 283 GLU A N 1
ATOM 2238 C CA . GLU A 1 283 ? -2.629 10.244 1.685 1.00 51.25 283 GLU A CA 1
ATOM 2239 C C . GLU A 1 283 ? -4.115 9.883 1.580 1.00 51.25 283 GLU A C 1
ATOM 2241 O O . GLU A 1 283 ? -4.502 8.752 1.891 1.00 51.25 283 GLU A O 1
ATOM 2246 N N . GLY A 1 284 ? -4.923 10.865 1.169 1.00 37.56 284 GLY A N 1
ATOM 2247 C CA . GLY A 1 284 ? -6.315 10.682 0.750 1.00 37.56 284 GLY A CA 1
ATOM 2248 C C . GLY A 1 284 ? -6.451 9.895 -0.546 1.00 37.56 284 GLY A C 1
ATOM 2249 O O . GLY A 1 284 ? -5.552 9.998 -1.414 1.00 37.56 284 GLY A O 1
#